Protein AF-A0A0B1SH13-F1 (afdb_monomer_lite)

Organism: Oesophagostomum dentatum (NCBI:txid61180)

Structure (mmCIF, N/CA/C/O backbone):
data_AF-A0A0B1SH13-F1
#
_entry.id   AF-A0A0B1SH13-F1
#
loop_
_atom_site.group_PDB
_atom_site.id
_atom_site.type_symbol
_atom_site.label_atom_id
_atom_site.label_alt_id
_atom_site.label_comp_id
_atom_site.label_asym_id
_atom_site.label_entity_id
_atom_site.label_seq_id
_atom_site.pdbx_PDB_ins_code
_atom_site.Cartn_x
_atom_site.Cartn_y
_atom_site.Cartn_z
_atom_site.occupancy
_atom_site.B_iso_or_equiv
_atom_site.auth_seq_id
_atom_site.auth_comp_id
_atom_site.auth_asym_id
_atom_site.auth_atom_id
_atom_site.pdbx_PDB_model_num
ATOM 1 N N . MET A 1 1 ? 9.368 -12.548 -29.688 1.00 85.56 1 MET A N 1
ATOM 2 C CA . MET A 1 1 ? 10.059 -11.899 -28.548 1.00 85.56 1 MET A CA 1
ATOM 3 C C . MET A 1 1 ? 10.230 -10.412 -28.815 1.00 85.56 1 MET A C 1
ATOM 5 O O . MET A 1 1 ? 9.886 -9.625 -27.949 1.00 85.56 1 MET A O 1
ATOM 9 N N . ASP A 1 2 ? 10.684 -10.045 -30.016 1.00 89.31 2 ASP A N 1
ATOM 10 C CA . ASP A 1 2 ? 10.854 -8.648 -30.449 1.00 89.31 2 ASP A CA 1
ATOM 11 C C . ASP A 1 2 ? 9.553 -7.838 -30.407 1.00 89.31 2 ASP A C 1
ATOM 13 O O . ASP A 1 2 ? 9.542 -6.731 -29.889 1.00 89.31 2 ASP A O 1
ATOM 17 N N . ASP A 1 3 ? 8.443 -8.429 -30.856 1.00 90.19 3 ASP A N 1
ATOM 18 C CA . ASP A 1 3 ? 7.112 -7.816 -30.760 1.00 90.19 3 ASP A CA 1
ATOM 19 C C . ASP A 1 3 ? 6.723 -7.476 -29.307 1.00 90.19 3 ASP A C 1
ATOM 21 O O . ASP A 1 3 ? 6.304 -6.360 -29.016 1.00 90.19 3 ASP A O 1
ATOM 25 N N . LEU A 1 4 ? 6.961 -8.400 -28.365 1.00 90.62 4 LEU A N 1
ATOM 26 C CA . LEU A 1 4 ? 6.701 -8.154 -26.942 1.00 90.62 4 LEU A CA 1
ATOM 27 C C . LEU A 1 4 ? 7.572 -7.009 -26.405 1.00 90.62 4 LEU A C 1
ATOM 29 O O . LEU A 1 4 ? 7.071 -6.164 -25.670 1.00 90.62 4 LEU A O 1
ATOM 33 N N . LEU A 1 5 ? 8.859 -6.974 -26.778 1.00 92.88 5 LEU A N 1
ATOM 34 C CA . LEU A 1 5 ? 9.765 -5.880 -26.414 1.00 92.88 5 LEU A CA 1
ATOM 35 C C . LEU A 1 5 ? 9.224 -4.537 -26.918 1.00 92.88 5 LEU A C 1
ATOM 37 O O . LEU A 1 5 ? 9.172 -3.579 -26.152 1.00 92.88 5 LEU A O 1
ATOM 41 N N . TYR A 1 6 ? 8.815 -4.482 -28.186 1.00 91.88 6 TYR A N 1
ATOM 42 C CA . TYR A 1 6 ? 8.346 -3.259 -28.829 1.00 91.88 6 TYR A CA 1
ATOM 43 C C . TYR A 1 6 ? 7.038 -2.746 -28.219 1.00 91.88 6 TYR A C 1
ATOM 45 O O . TYR A 1 6 ? 6.929 -1.563 -27.899 1.00 91.88 6 TYR A O 1
ATOM 53 N N . ARG A 1 7 ? 6.068 -3.630 -27.968 1.00 92.12 7 ARG A N 1
ATOM 54 C CA . ARG A 1 7 ? 4.806 -3.226 -27.340 1.00 92.12 7 ARG A CA 1
ATOM 55 C C . ARG A 1 7 ? 4.982 -2.791 -25.883 1.00 92.12 7 ARG A C 1
ATOM 57 O O . ARG A 1 7 ? 4.475 -1.737 -25.505 1.00 92.12 7 ARG A O 1
ATOM 64 N N . CYS A 1 8 ? 5.774 -3.523 -25.091 1.00 92.38 8 CYS A N 1
ATOM 65 C CA . CYS A 1 8 ? 6.096 -3.124 -23.712 1.00 92.38 8 CYS A CA 1
ATOM 66 C C . CYS A 1 8 ? 6.860 -1.793 -23.669 1.00 92.38 8 CYS A C 1
ATOM 68 O O . CYS A 1 8 ? 6.647 -0.986 -22.768 1.00 92.38 8 CYS A O 1
ATOM 70 N N . PHE A 1 9 ? 7.724 -1.538 -24.654 1.00 94.44 9 PHE A N 1
ATOM 71 C CA . PHE A 1 9 ? 8.417 -0.263 -24.808 1.00 94.44 9 PHE A CA 1
ATOM 72 C C . PHE A 1 9 ? 7.444 0.900 -25.049 1.00 94.44 9 PHE A C 1
ATOM 74 O O . PHE A 1 9 ? 7.515 1.902 -24.338 1.00 94.44 9 PHE A O 1
ATOM 81 N N . LEU A 1 10 ? 6.504 0.763 -25.992 1.00 92.69 10 LEU A N 1
ATOM 82 C CA . LEU A 1 10 ? 5.490 1.792 -26.259 1.00 92.69 10 LEU A CA 1
ATOM 83 C C . LEU A 1 10 ? 4.570 2.026 -25.051 1.00 92.69 10 LEU A C 1
ATOM 85 O O . LEU A 1 10 ? 4.276 3.177 -24.723 1.00 92.69 10 LEU A O 1
ATOM 89 N N . ALA A 1 11 ? 4.172 0.958 -24.352 1.00 91.94 11 ALA A N 1
ATOM 90 C CA . ALA A 1 11 ? 3.404 1.057 -23.112 1.00 91.94 11 ALA A CA 1
ATOM 91 C C . ALA A 1 11 ? 4.164 1.847 -22.039 1.00 91.94 11 ALA A C 1
ATOM 93 O O . ALA A 1 11 ? 3.625 2.794 -21.463 1.00 91.94 11 ALA A O 1
ATOM 94 N N . ALA A 1 12 ? 5.437 1.516 -21.823 1.00 92.62 12 ALA A N 1
ATOM 95 C CA . ALA A 1 12 ? 6.277 2.187 -20.842 1.00 92.62 12 ALA A CA 1
ATOM 96 C C . ALA A 1 12 ? 6.469 3.676 -21.164 1.00 92.62 12 ALA A C 1
ATOM 98 O O . ALA A 1 12 ? 6.331 4.510 -20.271 1.00 92.62 12 ALA A O 1
ATOM 99 N N . LEU A 1 13 ? 6.704 4.027 -22.434 1.00 91.69 13 LEU A N 1
ATOM 100 C CA . LEU A 1 13 ? 6.819 5.424 -22.871 1.00 91.69 13 LEU A CA 1
ATOM 101 C C . LEU A 1 13 ? 5.534 6.231 -22.664 1.00 91.69 13 LEU A C 1
ATOM 103 O O . LEU A 1 13 ? 5.599 7.428 -22.397 1.00 91.69 13 LEU A O 1
ATOM 107 N N . LYS A 1 14 ? 4.367 5.609 -22.854 1.00 89.19 14 LYS A N 1
ATOM 108 C CA . LYS A 1 14 ? 3.077 6.307 -22.820 1.00 89.19 14 LYS A CA 1
ATOM 109 C C . LYS A 1 14 ? 2.510 6.445 -21.410 1.00 89.19 14 LYS A C 1
ATOM 111 O O . LYS A 1 14 ? 1.810 7.420 -21.154 1.00 89.19 14 LYS A O 1
ATOM 116 N N . PHE A 1 15 ? 2.795 5.490 -20.526 1.00 88.50 15 PHE A N 1
ATOM 117 C CA . PHE A 1 15 ? 2.086 5.374 -19.251 1.00 88.50 15 PHE A CA 1
ATOM 118 C C . PHE A 1 15 ? 2.964 5.293 -18.001 1.00 88.50 15 PHE A C 1
ATOM 120 O O . PHE A 1 15 ? 2.442 5.505 -16.914 1.00 88.50 15 PHE A O 1
ATOM 127 N N . ARG A 1 16 ? 4.260 4.978 -18.127 1.00 86.62 16 ARG A N 1
ATOM 128 C 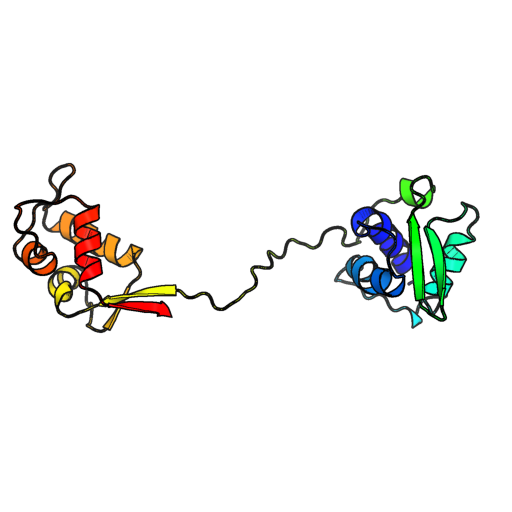CA . ARG A 1 16 ? 5.172 4.846 -16.972 1.00 86.62 16 ARG A CA 1
ATOM 129 C C . ARG A 1 16 ? 6.335 5.835 -16.984 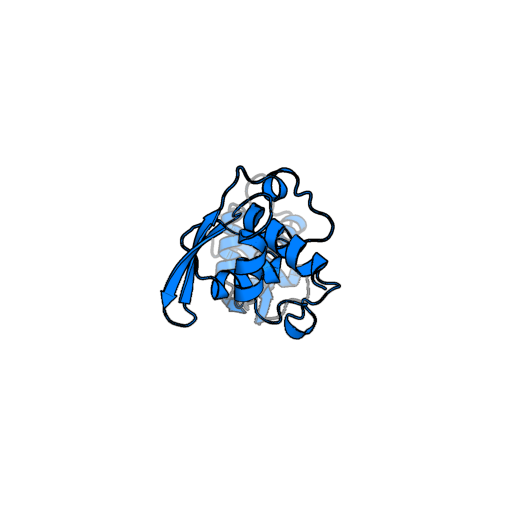1.00 86.62 16 ARG A C 1
ATOM 131 O O . ARG A 1 16 ? 7.041 5.963 -15.988 1.00 86.62 16 ARG A O 1
ATOM 138 N N . LEU A 1 17 ? 6.576 6.502 -18.109 1.00 87.50 17 LEU A N 1
ATOM 139 C CA . LEU A 1 17 ? 7.609 7.521 -18.222 1.00 87.50 17 LEU A CA 1
ATOM 140 C C . LEU A 1 17 ? 7.037 8.888 -17.845 1.00 87.50 17 LEU A C 1
ATOM 142 O O . LEU A 1 17 ? 6.534 9.622 -18.693 1.00 87.50 17 LEU A O 1
ATOM 146 N N . ASP A 1 18 ? 7.140 9.225 -16.562 1.00 81.44 18 ASP A N 1
ATOM 147 C CA . ASP A 1 18 ? 6.591 10.477 -16.031 1.00 81.44 18 ASP A CA 1
ATOM 148 C C . ASP A 1 18 ? 7.524 11.679 -16.219 1.00 81.44 18 ASP A C 1
ATOM 150 O O . ASP A 1 18 ? 7.068 12.804 -16.433 1.00 81.44 18 ASP A O 1
ATOM 154 N N . LYS A 1 19 ? 8.841 11.467 -16.103 1.00 85.75 19 LYS A N 1
ATOM 155 C CA . LYS A 1 19 ? 9.846 12.539 -16.126 1.00 85.75 19 LYS A CA 1
ATOM 156 C C . LYS A 1 19 ? 11.041 12.165 -16.992 1.00 85.75 19 LYS A C 1
ATOM 158 O O . LYS A 1 19 ? 11.569 11.061 -16.895 1.00 85.75 19 LYS A O 1
ATOM 163 N N . VAL A 1 20 ? 11.480 13.137 -17.782 1.00 88.06 20 VAL A N 1
ATOM 164 C CA . VAL A 1 20 ? 12.720 13.123 -18.563 1.00 88.06 20 VAL A CA 1
ATOM 165 C C . VAL A 1 20 ? 13.606 14.301 -18.112 1.00 88.06 20 VAL A C 1
ATOM 167 O O . VAL A 1 20 ? 13.057 15.312 -17.662 1.00 88.06 20 VAL A O 1
ATOM 170 N N . PRO A 1 21 ? 14.948 14.207 -18.188 1.00 89.31 21 PRO A N 1
ATOM 171 C CA . PRO A 1 21 ? 15.724 13.085 -18.711 1.00 89.31 21 PRO A CA 1
ATOM 172 C C . PRO A 1 21 ? 15.755 11.866 -17.771 1.00 89.31 21 PRO A C 1
ATOM 174 O O . PRO A 1 21 ? 15.781 12.023 -16.551 1.00 89.31 21 PRO A O 1
ATOM 177 N N . MET A 1 22 ? 15.763 10.654 -18.334 1.00 91.06 22 MET A N 1
ATOM 178 C CA . MET A 1 22 ? 15.835 9.386 -17.588 1.00 91.06 22 MET A CA 1
ATOM 179 C C . MET A 1 22 ? 16.909 8.460 -18.169 1.00 91.06 22 MET A C 1
ATOM 181 O O . MET A 1 22 ? 17.019 8.330 -19.385 1.00 91.06 22 MET A O 1
ATOM 185 N N . ASP A 1 23 ? 17.674 7.779 -17.312 1.00 92.00 23 ASP A N 1
ATOM 186 C CA . ASP A 1 23 ? 18.685 6.808 -17.748 1.00 92.00 23 ASP A CA 1
ATOM 187 C C . ASP A 1 23 ? 18.040 5.619 -18.481 1.00 92.00 23 ASP A C 1
ATOM 189 O O . ASP A 1 23 ? 17.015 5.088 -18.057 1.00 92.00 23 ASP A O 1
ATOM 193 N N . VAL A 1 24 ? 18.643 5.178 -19.585 1.00 91.19 24 VAL A N 1
ATOM 194 C CA . VAL A 1 24 ? 18.129 4.087 -20.427 1.00 91.19 24 VAL A CA 1
ATOM 195 C C . VAL A 1 24 ? 18.056 2.756 -19.667 1.00 91.19 24 VAL A C 1
ATOM 197 O O . VAL A 1 24 ? 17.111 1.986 -19.861 1.00 91.19 24 VAL A O 1
ATOM 200 N N . GLY A 1 25 ? 19.026 2.468 -18.796 1.00 89.81 25 GLY A N 1
ATOM 201 C CA . GLY A 1 25 ? 19.016 1.279 -17.942 1.00 89.81 25 GLY A CA 1
ATOM 202 C C . GLY A 1 25 ? 17.945 1.363 -16.853 1.00 89.81 25 GLY A C 1
ATOM 203 O O . GLY A 1 25 ? 17.242 0.379 -16.590 1.00 89.81 25 GLY A O 1
ATOM 204 N N . GLN A 1 26 ? 17.763 2.549 -16.269 1.00 90.50 26 GLN A N 1
ATOM 205 C CA . GLN A 1 26 ? 16.674 2.823 -15.334 1.00 90.50 26 GLN A CA 1
ATOM 206 C C . GLN A 1 26 ? 15.307 2.660 -16.009 1.00 90.50 26 GLN A C 1
ATOM 208 O O . GLN A 1 26 ? 14.456 1.940 -15.493 1.00 90.50 26 GLN A O 1
ATOM 213 N N . PHE A 1 27 ? 15.115 3.233 -17.195 1.00 92.94 27 PHE A N 1
ATOM 214 C CA . PHE A 1 27 ? 13.887 3.090 -17.972 1.00 92.94 27 PHE A CA 1
ATOM 215 C C . PHE A 1 27 ? 13.591 1.621 -18.303 1.00 92.94 27 PHE A C 1
ATOM 217 O O . PHE A 1 27 ? 12.460 1.159 -18.141 1.00 92.94 27 PHE A O 1
ATOM 224 N N . TYR A 1 28 ? 14.608 0.855 -18.716 1.00 92.06 28 TYR A N 1
ATOM 225 C CA . TYR A 1 28 ? 14.444 -0.572 -18.984 1.00 92.06 28 TYR A CA 1
ATOM 226 C C . TYR A 1 28 ? 13.969 -1.333 -17.738 1.00 92.06 28 TYR A C 1
ATOM 228 O O . TYR A 1 28 ? 13.001 -2.089 -17.804 1.00 92.06 28 TYR A O 1
ATOM 236 N N . SER A 1 29 ? 14.637 -1.125 -16.602 1.00 90.56 29 SER A N 1
ATOM 237 C CA . SER A 1 29 ? 14.374 -1.875 -15.3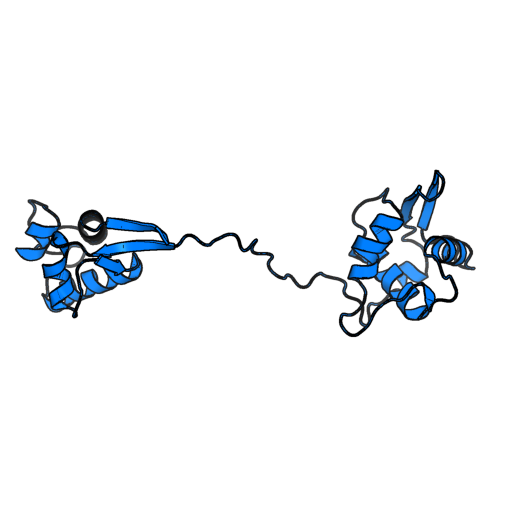69 1.00 90.56 29 SER A CA 1
ATOM 238 C C . SER A 1 29 ? 13.086 -1.463 -14.652 1.00 90.56 29 SER A C 1
ATOM 240 O O . SER A 1 29 ? 12.377 -2.338 -14.164 1.00 90.56 29 SER A O 1
ATOM 242 N N . GLN A 1 30 ? 12.775 -0.167 -14.598 1.00 89.44 30 GLN A N 1
ATOM 243 C CA . GLN A 1 30 ? 11.666 0.375 -13.804 1.00 89.44 30 GLN A CA 1
ATOM 244 C C . GLN A 1 30 ? 10.387 0.588 -14.616 1.00 89.44 30 GLN A C 1
ATOM 246 O O . GLN A 1 30 ? 9.297 0.394 -14.087 1.00 89.44 30 GLN A O 1
ATOM 251 N N . CYS A 1 31 ? 10.490 0.960 -15.895 1.00 90.69 31 CYS A N 1
ATOM 252 C CA . CYS A 1 31 ? 9.317 1.250 -16.720 1.00 90.69 31 CYS A CA 1
ATOM 253 C C . CYS A 1 31 ? 8.985 0.068 -17.639 1.00 90.69 31 CYS A C 1
ATOM 255 O O . CYS A 1 31 ? 7.882 -0.468 -17.592 1.00 90.69 31 CYS A O 1
ATOM 257 N N . LEU A 1 32 ? 9.942 -0.375 -18.460 1.00 92.69 32 LEU A N 1
ATOM 258 C CA . LEU A 1 32 ? 9.680 -1.372 -19.501 1.00 92.69 32 LEU A CA 1
ATOM 259 C C . LEU A 1 32 ? 9.394 -2.763 -18.934 1.00 92.69 32 LEU A C 1
ATOM 261 O O . LEU A 1 32 ? 8.403 -3.378 -19.325 1.00 92.69 32 LEU A O 1
ATOM 265 N N . LEU A 1 33 ? 10.221 -3.263 -18.007 1.00 91.38 33 LEU A N 1
ATOM 266 C CA . LEU A 1 33 ? 9.982 -4.573 -17.390 1.00 91.38 33 LEU A CA 1
ATOM 267 C C . LEU A 1 33 ? 8.673 -4.616 -16.597 1.00 91.38 33 LEU A C 1
ATOM 269 O O . LEU A 1 33 ? 8.017 -5.654 -16.581 1.00 91.38 33 LEU A O 1
ATOM 273 N N . ALA A 1 34 ? 8.267 -3.494 -16.003 1.00 89.62 34 ALA A N 1
ATOM 274 C CA . ALA A 1 34 ? 7.008 -3.390 -15.277 1.00 89.62 34 ALA A CA 1
ATOM 275 C C . ALA A 1 34 ? 5.776 -3.417 -16.202 1.00 89.62 34 ALA A C 1
ATOM 277 O O . ALA A 1 34 ? 4.684 -3.731 -15.745 1.00 89.62 34 ALA A O 1
ATOM 278 N N . CYS A 1 35 ? 5.939 -3.150 -17.504 1.00 90.50 35 CYS A N 1
ATOM 279 C CA . CYS A 1 35 ? 4.884 -3.331 -18.504 1.00 90.50 35 CYS A CA 1
ATOM 280 C C . CYS A 1 35 ? 4.755 -4.770 -19.021 1.00 90.50 35 CYS A C 1
ATOM 282 O O . CYS A 1 35 ? 3.790 -5.068 -19.728 1.00 90.50 35 CYS A O 1
ATOM 284 N N . VAL A 1 36 ? 5.694 -5.666 -18.697 1.00 91.12 36 VAL A N 1
ATOM 285 C CA . VAL A 1 36 ? 5.660 -7.048 -19.190 1.00 91.12 36 VAL A CA 1
ATOM 286 C C . VAL A 1 36 ? 4.519 -7.813 -18.499 1.00 91.12 36 VAL A C 1
ATOM 288 O O . VAL A 1 36 ? 4.462 -7.830 -17.268 1.00 91.12 36 VAL A O 1
ATOM 291 N N . PRO A 1 37 ? 3.628 -8.486 -19.252 1.00 87.62 37 PRO A N 1
ATOM 292 C CA . PRO A 1 37 ? 2.533 -9.264 -18.676 1.00 87.62 37 PRO A CA 1
ATOM 293 C C . PRO A 1 37 ? 3.046 -10.325 -17.693 1.00 87.62 37 PRO A C 1
ATOM 295 O O . PRO A 1 37 ? 3.998 -11.037 -18.015 1.00 87.62 37 PRO A O 1
ATOM 298 N N . LYS A 1 38 ? 2.378 -10.518 -16.543 1.00 83.88 38 LYS A N 1
ATOM 299 C CA . LYS A 1 38 ? 2.781 -11.499 -15.502 1.00 83.88 38 LYS A CA 1
ATOM 300 C C . LYS A 1 38 ? 2.908 -12.941 -16.032 1.00 83.88 38 LYS A C 1
ATOM 302 O O . LYS A 1 38 ? 3.675 -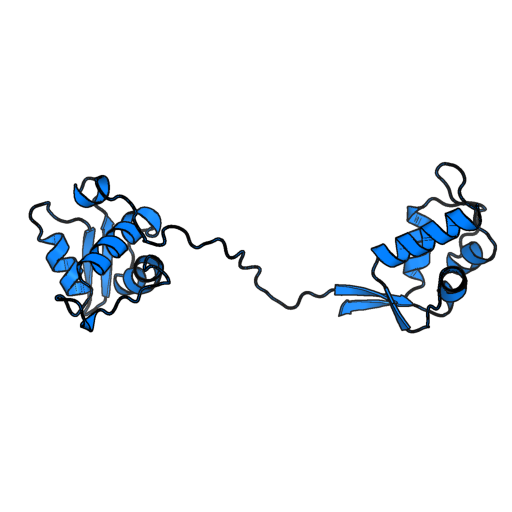13.741 -15.501 1.00 83.88 38 LYS A O 1
ATOM 307 N N . THR A 1 39 ? 2.178 -13.276 -17.097 1.00 83.69 39 THR A N 1
ATOM 308 C CA . THR A 1 39 ? 2.200 -14.590 -17.767 1.00 83.69 39 THR A CA 1
ATOM 309 C C . THR A 1 39 ? 3.397 -14.783 -18.702 1.00 83.69 39 THR A C 1
ATOM 311 O O . THR A 1 39 ? 3.628 -15.889 -19.194 1.00 83.69 39 THR A O 1
ATOM 314 N N . ARG A 1 40 ? 4.170 -13.725 -18.969 1.00 85.50 40 ARG A N 1
ATOM 315 C CA . ARG A 1 40 ? 5.310 -13.729 -19.887 1.00 85.50 40 ARG A CA 1
ATOM 316 C C . ARG A 1 40 ? 6.565 -13.213 -19.190 1.00 85.50 40 ARG A C 1
ATOM 318 O O . ARG A 1 40 ? 6.531 -12.555 -18.160 1.00 85.50 40 ARG A O 1
ATOM 325 N N . ARG A 1 41 ? 7.720 -13.526 -19.775 1.00 86.75 41 ARG A N 1
ATOM 326 C CA . ARG A 1 41 ? 9.009 -12.960 -19.370 1.00 86.75 41 ARG A CA 1
ATOM 327 C C . ARG A 1 41 ? 9.710 -12.409 -20.593 1.00 86.75 41 ARG A C 1
ATOM 329 O O . ARG A 1 41 ? 9.779 -13.079 -21.625 1.00 86.75 41 ARG A O 1
ATOM 336 N N . LEU A 1 42 ? 10.232 -11.197 -20.467 1.00 89.62 42 LEU A N 1
ATOM 337 C CA . LEU A 1 42 ? 11.032 -10.579 -21.506 1.00 89.62 42 LEU A CA 1
ATOM 338 C C . LEU A 1 42 ? 12.489 -11.025 -21.360 1.00 89.62 42 LEU A C 1
ATOM 340 O O . LEU A 1 42 ? 13.154 -10.697 -20.381 1.00 89.62 42 LEU A O 1
ATOM 344 N N . ASP A 1 43 ? 12.986 -11.768 -22.345 1.00 89.12 43 ASP A N 1
ATOM 345 C CA . ASP A 1 43 ? 14.385 -12.185 -22.408 1.00 89.12 43 ASP A CA 1
ATOM 346 C C . ASP A 1 43 ? 15.093 -11.454 -23.550 1.00 89.12 43 ASP A C 1
ATOM 348 O O . ASP A 1 43 ? 14.927 -11.784 -24.728 1.00 89.12 43 ASP A O 1
ATOM 352 N N . MET A 1 44 ? 15.921 -10.473 -23.188 1.00 90.94 44 MET A N 1
ATOM 353 C CA . MET A 1 44 ? 16.678 -9.665 -24.141 1.00 90.94 44 MET A CA 1
ATOM 354 C C . MET A 1 44 ? 17.608 -10.517 -25.022 1.00 90.94 44 MET A C 1
ATOM 356 O O . MET A 1 44 ? 17.786 -10.205 -26.198 1.00 90.94 44 MET A O 1
ATOM 360 N N . LYS A 1 45 ? 18.152 -11.640 -24.526 1.00 88.62 45 LYS A N 1
ATOM 361 C CA . LYS A 1 45 ? 19.032 -12.519 -25.320 1.00 88.62 45 LYS A CA 1
ATOM 362 C C . LYS A 1 45 ? 18.276 -13.266 -26.415 1.00 88.62 45 LYS A C 1
ATOM 364 O O . LYS A 1 45 ? 18.880 -13.649 -27.419 1.00 88.62 45 LYS A O 1
ATOM 369 N N . LYS A 1 46 ? 16.966 -13.458 -26.247 1.00 90.50 46 LYS A N 1
ATOM 370 C CA . LYS A 1 46 ? 16.079 -14.077 -27.244 1.00 90.50 46 LYS A CA 1
ATOM 371 C C . LYS A 1 46 ? 15.545 -13.085 -28.271 1.00 90.50 46 LYS A C 1
ATOM 373 O O . LYS A 1 46 ? 14.911 -13.508 -29.231 1.00 90.50 46 LYS A O 1
ATOM 378 N N . THR A 1 47 ? 15.806 -11.793 -28.092 1.00 92.06 47 THR A N 1
ATOM 379 C CA . THR A 1 47 ? 15.485 -10.779 -29.101 1.00 92.06 47 THR A CA 1
ATOM 380 C C . THR A 1 47 ? 16.534 -10.753 -30.213 1.00 92.06 47 THR A C 1
ATOM 382 O O . THR A 1 47 ? 17.653 -11.253 -30.026 1.00 92.06 47 THR A O 1
ATOM 385 N N . LYS A 1 48 ? 16.210 -10.162 -31.367 1.00 91.38 48 LYS A N 1
ATOM 386 C CA . LYS A 1 48 ? 17.194 -9.910 -32.438 1.00 91.38 48 LYS A CA 1
ATOM 387 C C . LYS A 1 48 ? 18.256 -8.877 -32.040 1.00 91.38 48 LYS A C 1
ATOM 389 O O . LYS A 1 48 ? 19.393 -8.966 -32.489 1.00 91.38 48 LYS A O 1
ATOM 394 N N . TYR A 1 49 ? 17.915 -7.965 -31.129 1.00 91.06 49 TYR A N 1
ATOM 395 C CA . TYR A 1 49 ? 18.765 -6.844 -30.719 1.00 91.06 49 TYR A CA 1
ATOM 396 C C . TYR A 1 49 ? 19.866 -7.241 -29.734 1.00 91.06 49 TYR A C 1
ATOM 398 O O . TYR A 1 49 ? 20.925 -6.616 -29.700 1.00 91.06 49 TYR A O 1
ATOM 406 N N . LYS A 1 50 ? 19.619 -8.260 -28.895 1.00 89.38 50 LYS A N 1
ATOM 407 C CA . LYS A 1 50 ? 20.506 -8.755 -27.815 1.00 89.38 50 LYS A CA 1
ATOM 408 C C . LYS A 1 50 ? 20.838 -7.746 -26.704 1.00 89.38 50 LYS A C 1
ATOM 410 O O . LYS A 1 50 ? 21.223 -8.168 -25.614 1.00 89.38 50 LYS A O 1
ATOM 415 N N . LYS A 1 51 ? 20.696 -6.441 -26.952 1.00 89.56 51 LYS A N 1
ATOM 416 C CA . LYS A 1 51 ? 20.932 -5.322 -26.035 1.00 89.56 51 LYS A CA 1
ATOM 417 C C . LYS A 1 51 ? 19.866 -4.249 -26.245 1.00 89.56 51 LYS A C 1
ATOM 419 O O . LYS A 1 51 ? 19.505 -3.947 -27.379 1.00 89.56 51 LYS A O 1
ATOM 424 N N . PHE A 1 52 ? 19.437 -3.611 -25.158 1.00 90.25 52 PHE A N 1
ATOM 425 C CA . PHE A 1 52 ? 18.393 -2.587 -25.219 1.00 90.25 52 PHE A CA 1
ATOM 426 C C . PHE A 1 52 ? 18.830 -1.315 -25.967 1.00 90.25 52 PHE A C 1
ATOM 428 O O . PHE A 1 52 ? 18.055 -0.769 -26.741 1.00 90.25 52 PHE A O 1
ATOM 435 N N . GLY A 1 53 ? 20.093 -0.894 -25.841 1.00 88.31 53 GLY A N 1
ATOM 436 C CA . GLY A 1 53 ? 20.613 0.239 -26.621 1.00 88.31 53 GLY A CA 1
ATOM 437 C C . GLY A 1 53 ? 20.564 0.006 -28.139 1.00 88.31 53 GLY A C 1
ATOM 438 O O . GLY A 1 53 ? 20.216 0.912 -28.884 1.00 88.31 53 GLY A O 1
ATOM 439 N N . VAL A 1 54 ? 20.820 -1.229 -28.598 1.00 90.50 54 VAL A N 1
ATOM 440 C CA . VAL A 1 54 ? 20.719 -1.597 -30.027 1.00 90.50 54 VAL A CA 1
ATOM 441 C C . VAL A 1 54 ? 19.270 -1.516 -30.504 1.00 90.50 54 VAL A C 1
ATOM 443 O O . VAL A 1 54 ? 19.007 -1.013 -31.591 1.00 90.50 54 VAL A O 1
ATOM 446 N N . PHE A 1 55 ? 18.326 -1.956 -29.669 1.00 92.88 55 PHE A N 1
ATOM 447 C CA . PHE A 1 55 ? 16.898 -1.795 -29.933 1.00 92.88 55 PHE A CA 1
ATOM 448 C C . PHE A 1 55 ? 16.510 -0.321 -30.097 1.00 92.88 55 PHE A C 1
ATOM 450 O O . PHE A 1 55 ? 15.862 0.023 -31.079 1.00 92.88 55 PHE A O 1
ATOM 457 N N . LEU A 1 56 ? 16.945 0.555 -29.186 1.00 91.25 56 LEU A N 1
ATOM 458 C CA . LEU A 1 56 ? 16.637 1.985 -29.263 1.00 91.25 56 LEU A CA 1
ATOM 459 C C . LEU A 1 56 ? 17.218 2.646 -30.517 1.00 91.25 56 LEU A C 1
ATOM 461 O O . LEU A 1 56 ? 16.543 3.452 -31.153 1.00 91.25 56 LEU A O 1
ATOM 465 N N . GLU A 1 57 ? 18.448 2.291 -30.899 1.00 89.75 57 GLU A N 1
ATOM 466 C CA . GLU A 1 57 ? 19.055 2.791 -32.134 1.00 89.75 57 GLU A CA 1
ATOM 467 C C . GLU A 1 57 ? 18.294 2.331 -33.385 1.00 89.75 57 GLU A C 1
ATOM 469 O O . GLU A 1 57 ? 18.150 3.120 -34.313 1.00 89.75 57 GLU A O 1
ATOM 474 N N . GLU A 1 58 ? 17.805 1.088 -33.431 1.00 90.62 58 GLU A N 1
ATOM 475 C CA . GLU A 1 58 ? 17.036 0.575 -34.575 1.00 90.62 58 GLU A CA 1
ATOM 476 C C . GLU A 1 58 ? 15.640 1.203 -34.645 1.00 90.62 58 GLU A C 1
ATOM 478 O O . GLU A 1 58 ? 15.221 1.640 -35.713 1.00 90.62 58 GLU A O 1
ATOM 483 N N . VAL A 1 59 ? 14.951 1.327 -33.506 1.00 90.06 59 VAL A N 1
ATOM 484 C CA . VAL A 1 59 ? 13.627 1.961 -33.437 1.00 90.06 59 VAL A CA 1
ATOM 485 C C . VAL A 1 59 ? 13.699 3.433 -33.844 1.00 90.06 59 VAL A C 1
ATOM 487 O O . VAL A 1 59 ? 12.841 3.897 -34.585 1.00 90.06 59 VAL A O 1
ATOM 490 N N . ASN A 1 60 ? 14.740 4.158 -33.428 1.00 90.25 60 ASN A N 1
ATOM 491 C CA . ASN A 1 60 ? 14.909 5.562 -33.800 1.00 90.25 60 ASN A CA 1
ATOM 492 C C . ASN A 1 60 ? 15.366 5.787 -35.251 1.00 90.25 60 ASN A C 1
ATOM 494 O O . ASN A 1 60 ? 15.306 6.916 -35.733 1.00 90.25 60 ASN A O 1
ATOM 498 N N . LYS A 1 61 ? 15.854 4.743 -35.931 1.00 87.88 61 LYS A N 1
ATOM 499 C CA . LYS A 1 61 ? 16.218 4.764 -37.358 1.00 87.88 61 LYS A CA 1
ATOM 500 C C . LYS A 1 61 ? 15.079 4.290 -38.268 1.00 87.88 61 LYS A C 1
ATOM 502 O O . LYS A 1 61 ? 15.299 4.169 -39.470 1.00 87.88 61 LYS A O 1
ATOM 507 N N . GLY A 1 62 ? 13.908 3.978 -37.710 1.00 81.50 62 GLY A N 1
ATOM 508 C CA . GLY A 1 62 ? 12.741 3.558 -38.480 1.00 81.50 62 GLY A CA 1
ATOM 509 C C . GLY A 1 62 ? 12.273 4.626 -39.474 1.00 81.50 62 GLY A C 1
ATOM 510 O O . GLY A 1 62 ? 12.608 5.803 -39.347 1.00 81.50 62 GLY A O 1
ATOM 511 N N . GLU A 1 63 ? 11.478 4.210 -40.461 1.00 74.94 63 GLU A N 1
ATOM 512 C CA . GLU A 1 63 ? 10.974 5.087 -41.533 1.00 74.94 63 GLU A CA 1
ATOM 513 C C . GLU A 1 63 ? 10.117 6.253 -41.007 1.00 74.94 63 GLU A C 1
ATOM 515 O O . GLU A 1 63 ? 10.102 7.328 -41.602 1.00 74.94 63 GLU A O 1
ATOM 520 N N . ASP A 1 64 ? 9.478 6.071 -39.849 1.00 78.38 64 ASP A N 1
ATOM 521 C CA . ASP A 1 64 ? 8.644 7.074 -39.176 1.00 78.38 64 ASP A CA 1
ATOM 522 C C . ASP A 1 64 ? 9.445 8.120 -38.367 1.00 78.38 64 ASP A C 1
ATOM 524 O O . ASP A 1 64 ? 8.866 9.042 -37.783 1.00 78.38 64 ASP A O 1
ATOM 528 N N . GLY A 1 65 ? 10.778 8.004 -38.346 1.00 82.75 65 GLY A N 1
ATOM 529 C CA . GLY A 1 65 ? 11.681 8.884 -37.606 1.00 82.75 65 GLY A CA 1
ATOM 530 C C . GLY A 1 65 ? 11.919 8.461 -36.147 1.00 82.75 65 GLY A C 1
ATOM 531 O O . GLY A 1 65 ? 11.548 7.365 -35.728 1.00 82.75 65 GLY A O 1
ATOM 532 N N . PRO A 1 66 ? 12.593 9.307 -35.345 1.00 88.31 66 PRO A N 1
ATOM 533 C CA . PRO A 1 66 ? 12.916 8.978 -33.962 1.00 88.31 66 PRO A CA 1
ATOM 534 C C . PRO A 1 66 ? 11.685 9.074 -33.056 1.00 88.31 66 PRO A C 1
ATOM 536 O O . PRO A 1 66 ? 10.977 10.080 -33.054 1.00 88.31 66 PRO A O 1
ATOM 539 N N . ILE A 1 67 ? 11.469 8.054 -32.222 1.00 91.19 67 ILE A N 1
ATOM 540 C CA . ILE A 1 67 ? 10.416 8.067 -31.194 1.00 91.19 67 ILE A CA 1
ATOM 541 C C . ILE A 1 67 ? 10.920 8.628 -29.858 1.00 91.19 67 ILE A C 1
ATOM 543 O O . ILE A 1 67 ? 10.140 9.187 -29.086 1.00 91.19 67 ILE A O 1
ATOM 547 N N . VAL A 1 68 ? 12.223 8.508 -29.583 1.00 92.12 68 VAL A N 1
ATOM 548 C CA . VAL A 1 68 ? 12.872 9.062 -28.386 1.00 92.12 68 VAL A CA 1
ATOM 549 C C . VAL A 1 68 ? 14.186 9.748 -28.737 1.00 92.12 68 VAL A C 1
ATOM 551 O O . VAL A 1 68 ? 14.995 9.216 -29.496 1.00 92.12 68 VAL A O 1
ATOM 554 N N . HIS A 1 69 ? 14.448 10.906 -28.142 1.00 90.44 69 HIS A N 1
ATOM 555 C CA . HIS A 1 69 ? 15.749 11.562 -28.231 1.00 90.44 69 HIS A CA 1
ATOM 556 C C . HIS A 1 69 ? 16.665 11.041 -27.126 1.00 90.44 69 HIS A C 1
ATOM 558 O O . HIS A 1 69 ? 16.305 11.066 -25.951 1.00 90.44 69 HIS A O 1
ATOM 564 N N . ILE A 1 70 ? 17.844 10.543 -27.508 1.00 90.44 70 ILE A N 1
ATOM 565 C CA . ILE A 1 70 ? 18.811 9.942 -26.584 1.00 90.44 70 ILE A CA 1
ATOM 566 C C . ILE A 1 70 ? 20.095 10.765 -26.589 1.00 90.44 70 ILE A C 1
ATOM 568 O O . ILE A 1 70 ? 20.705 10.962 -27.643 1.00 90.44 70 ILE A O 1
ATOM 572 N N . ARG A 1 71 ? 20.542 11.191 -25.407 1.00 89.19 71 ARG A N 1
ATOM 573 C CA . ARG A 1 71 ? 21.850 11.815 -25.192 1.00 89.19 71 ARG A CA 1
ATOM 574 C C . ARG A 1 71 ? 22.842 10.776 -24.682 1.00 89.19 71 ARG A C 1
ATOM 576 O O . ARG A 1 71 ? 22.636 10.170 -23.633 1.00 89.19 71 ARG A O 1
ATOM 583 N N . LYS A 1 72 ? 23.951 10.612 -25.404 1.00 84.69 72 LYS A N 1
ATOM 584 C CA . LYS A 1 72 ? 25.072 9.756 -24.993 1.00 84.69 72 LYS A CA 1
ATOM 585 C C . LYS A 1 72 ? 25.959 10.538 -24.023 1.00 84.69 72 LYS A C 1
ATOM 587 O O . LYS A 1 72 ? 26.669 11.445 -24.448 1.00 84.69 72 LYS A O 1
ATOM 592 N N . VAL A 1 73 ? 25.893 10.223 -22.728 1.00 76.06 73 VAL A N 1
ATOM 593 C CA . VAL A 1 73 ? 26.666 10.925 -21.682 1.00 76.06 73 VAL A CA 1
ATOM 594 C C . VAL A 1 73 ? 28.013 10.230 -21.423 1.00 76.06 73 VAL A C 1
ATOM 596 O O . VAL A 1 73 ? 28.986 10.874 -21.042 1.00 76.06 73 VAL A O 1
ATOM 599 N N . GLY A 1 74 ? 28.115 8.926 -21.701 1.00 72.25 74 GLY A N 1
ATOM 600 C CA . GLY A 1 74 ? 29.350 8.146 -21.580 1.00 72.25 74 GLY A CA 1
ATOM 601 C C . GLY A 1 74 ? 29.178 6.697 -22.047 1.00 72.25 74 GLY A C 1
ATOM 602 O O . GLY A 1 74 ? 28.117 6.319 -22.539 1.00 72.25 74 GLY A O 1
ATOM 603 N N . LYS A 1 75 ? 30.211 5.853 -21.897 1.00 69.25 75 LYS A N 1
ATOM 604 C CA . LYS A 1 75 ? 30.120 4.419 -22.243 1.00 69.25 75 LYS A CA 1
ATOM 605 C C . LYS A 1 75 ? 29.068 3.725 -21.363 1.00 69.25 75 LYS A C 1
ATOM 607 O O . LYS A 1 75 ? 29.360 3.385 -20.223 1.00 69.25 75 LYS A O 1
ATOM 612 N N . GLY A 1 76 ? 27.879 3.487 -21.916 1.00 65.69 76 GLY A N 1
ATOM 613 C CA . GLY A 1 76 ? 26.785 2.782 -21.237 1.00 65.69 76 GLY A CA 1
ATOM 614 C C . GLY A 1 76 ? 25.905 3.651 -20.333 1.00 65.69 76 GLY A C 1
ATOM 615 O O . GLY A 1 76 ? 25.086 3.093 -19.615 1.00 65.69 76 GLY A O 1
ATOM 616 N N . ALA A 1 77 ? 26.062 4.977 -20.380 1.00 73.00 77 ALA A N 1
ATOM 617 C CA . ALA A 1 77 ? 25.217 5.947 -19.681 1.00 73.00 77 ALA A CA 1
ATOM 618 C C . ALA A 1 77 ? 24.460 6.782 -20.725 1.00 73.00 77 ALA A C 1
ATOM 620 O O . ALA A 1 77 ? 24.829 7.920 -21.032 1.00 73.00 77 ALA A O 1
ATOM 621 N N . ASP A 1 78 ? 23.460 6.157 -21.342 1.00 87.69 78 ASP A N 1
ATOM 622 C CA . ASP A 1 78 ? 22.584 6.797 -22.320 1.00 87.69 78 ASP A CA 1
ATOM 623 C C . ASP A 1 78 ? 21.348 7.342 -21.593 1.00 87.69 78 ASP A C 1
ATOM 625 O O . ASP A 1 78 ? 20.750 6.646 -20.775 1.00 87.69 78 ASP A O 1
ATOM 629 N N . MET A 1 79 ? 20.955 8.580 -21.891 1.00 90.19 79 MET A N 1
ATOM 630 C CA . MET A 1 79 ? 19.819 9.260 -21.261 1.00 90.19 79 MET A CA 1
ATOM 631 C C . MET A 1 79 ? 18.716 9.514 -22.287 1.00 90.19 79 MET A C 1
ATOM 633 O O . MET A 1 79 ? 18.978 10.094 -23.337 1.00 90.19 79 MET A O 1
ATOM 637 N N . ILE A 1 80 ? 17.483 9.117 -21.981 1.00 92.00 80 ILE A N 1
ATOM 638 C CA . ILE A 1 80 ? 16.276 9.492 -22.725 1.00 92.00 80 ILE A CA 1
ATOM 639 C C . ILE A 1 80 ? 15.935 10.933 -22.348 1.00 92.00 80 ILE A C 1
ATOM 641 O O . ILE A 1 80 ? 15.520 11.185 -21.221 1.00 92.00 80 ILE A O 1
ATOM 645 N N . GLU A 1 81 ? 16.123 11.869 -23.272 1.00 90.75 81 GLU A N 1
ATOM 646 C CA . GLU A 1 81 ? 15.915 13.309 -23.062 1.00 90.75 81 GLU A CA 1
ATOM 647 C C . GLU A 1 81 ? 14.465 13.722 -23.272 1.00 90.75 81 GLU A C 1
ATOM 649 O O . GLU A 1 81 ? 13.945 14.580 -22.568 1.00 90.75 81 GLU A O 1
ATOM 654 N N . GLU A 1 82 ? 13.833 13.131 -24.281 1.00 89.88 82 GLU A N 1
ATOM 655 C CA . GLU A 1 82 ? 12.504 13.512 -24.732 1.00 89.88 82 GLU A CA 1
ATOM 656 C C . GLU A 1 82 ? 11.849 12.354 -25.489 1.00 89.88 82 GLU A C 1
ATOM 658 O O . GLU A 1 82 ? 12.522 11.544 -26.133 1.00 89.88 82 GLU A O 1
ATOM 663 N N . VAL A 1 83 ? 10.519 12.292 -25.420 1.00 91.06 83 VAL A N 1
ATOM 664 C CA . VAL A 1 83 ? 9.689 11.365 -26.193 1.00 91.06 83 VAL A CA 1
ATOM 665 C C . VAL A 1 83 ? 8.903 12.147 -27.235 1.00 91.06 83 VAL A C 1
ATOM 667 O O . VAL A 1 83 ? 8.147 13.061 -26.897 1.00 91.06 83 VAL A O 1
ATOM 670 N N . VAL A 1 84 ? 9.017 11.744 -28.497 1.00 89.88 84 VAL A N 1
ATOM 671 C CA . VAL A 1 84 ? 8.328 12.374 -29.624 1.00 89.88 84 VAL A CA 1
ATOM 672 C C . VAL A 1 84 ? 6.873 11.897 -29.661 1.00 89.88 84 VAL A C 1
ATOM 674 O O . VAL A 1 84 ? 6.512 10.934 -30.335 1.00 89.88 84 VAL A O 1
ATOM 677 N N . LYS A 1 85 ? 5.994 12.591 -28.930 1.00 85.38 85 LYS A N 1
ATOM 678 C CA . LYS A 1 85 ? 4.554 12.258 -28.830 1.00 85.38 85 LYS A CA 1
ATOM 679 C C . LYS A 1 85 ? 3.796 12.390 -30.159 1.00 85.38 85 LYS A C 1
ATOM 681 O O . LYS A 1 85 ? 2.668 11.922 -30.298 1.00 85.38 85 LYS A O 1
ATOM 686 N N . THR A 1 86 ? 4.383 13.054 -31.152 1.00 85.75 86 THR A N 1
ATOM 687 C CA . THR A 1 86 ? 3.806 13.179 -32.496 1.00 85.75 86 THR A CA 1
ATOM 688 C C . THR A 1 86 ? 3.996 11.927 -33.351 1.00 85.75 86 THR A C 1
ATOM 690 O O . THR A 1 86 ? 3.276 11.796 -34.343 1.00 85.75 86 THR A O 1
ATOM 693 N N . HIS A 1 87 ? 4.888 11.012 -32.951 1.00 88.12 87 HIS A N 1
ATOM 694 C CA . HIS A 1 87 ? 5.256 9.813 -33.701 1.00 88.12 87 HIS A CA 1
ATOM 695 C C . HIS A 1 87 ? 4.042 8.886 -33.946 1.00 88.12 87 HIS A C 1
ATOM 697 O O . HIS A 1 87 ? 3.293 8.615 -32.996 1.00 88.12 87 HIS A O 1
ATOM 703 N N . PRO A 1 88 ? 3.844 8.352 -35.172 1.00 86.44 88 PRO A N 1
ATOM 704 C CA . PRO A 1 88 ? 2.707 7.491 -35.517 1.00 86.44 88 PRO A CA 1
ATOM 705 C C . PRO A 1 88 ? 2.521 6.323 -34.547 1.00 86.44 88 PRO A C 1
ATOM 707 O O . PRO A 1 88 ? 1.446 6.185 -33.969 1.00 86.44 88 PRO A O 1
ATOM 710 N N . ALA A 1 89 ? 3.594 5.576 -34.265 1.00 84.81 89 ALA A N 1
ATOM 711 C CA . ALA A 1 89 ? 3.563 4.447 -33.333 1.00 84.81 89 ALA A CA 1
ATOM 712 C C . ALA A 1 89 ? 3.154 4.821 -31.896 1.00 84.81 89 ALA A C 1
ATOM 714 O O . ALA A 1 89 ? 2.530 4.018 -31.214 1.00 84.81 89 ALA A O 1
ATOM 715 N N . TRP A 1 90 ? 3.455 6.038 -31.423 1.00 87.88 90 TRP A N 1
ATOM 716 C CA . TRP A 1 90 ? 3.025 6.489 -30.094 1.00 87.88 90 TRP A CA 1
ATOM 717 C C . TRP A 1 90 ? 1.517 6.793 -30.066 1.00 87.88 90 TRP A C 1
ATOM 719 O O . TRP A 1 90 ? 0.803 6.448 -29.113 1.00 87.88 90 TRP A O 1
ATOM 729 N N . LYS A 1 91 ? 1.010 7.408 -31.145 1.00 86.12 91 LYS A N 1
ATOM 730 C CA . LYS A 1 91 ? -0.409 7.754 -31.303 1.00 86.12 91 LYS A CA 1
ATOM 731 C C . LYS A 1 91 ? -1.286 6.525 -31.508 1.00 86.12 91 LYS A C 1
ATOM 733 O O . LYS A 1 91 ? -2.304 6.403 -30.834 1.00 86.12 91 LYS A O 1
ATOM 738 N N . SER A 1 92 ? -0.883 5.625 -32.402 1.00 86.31 92 SER A N 1
ATOM 739 C CA . SER A 1 92 ? -1.635 4.415 -32.740 1.00 86.31 92 SER A CA 1
ATOM 740 C C . SER A 1 92 ? -1.503 3.308 -31.695 1.00 86.31 92 SER A C 1
ATOM 742 O O . SER A 1 92 ? -2.176 2.288 -31.816 1.00 86.31 92 SER A O 1
ATOM 744 N N . PHE A 1 93 ? -0.653 3.481 -30.675 1.00 87.81 93 PHE A N 1
ATOM 745 C CA . PHE A 1 93 ? -0.478 2.473 -29.638 1.00 87.81 93 PHE A CA 1
ATOM 746 C C . PHE A 1 93 ? -1.754 2.281 -28.813 1.00 87.81 93 PHE A C 1
ATOM 748 O O . PHE A 1 93 ? -2.179 3.178 -28.067 1.00 87.81 93 PHE A O 1
ATOM 755 N N . THR A 1 94 ? -2.300 1.072 -28.918 1.00 85.81 94 THR A N 1
ATOM 756 C CA . THR A 1 94 ? -3.387 0.528 -28.107 1.00 85.81 94 THR A CA 1
ATOM 757 C C . THR A 1 94 ? -2.845 -0.567 -27.205 1.00 85.81 94 THR A C 1
ATOM 759 O O . THR A 1 94 ? -2.108 -1.438 -27.668 1.00 85.81 94 THR A O 1
ATOM 762 N N . VAL A 1 95 ? -3.235 -0.546 -25.934 1.00 87.44 95 VAL A N 1
ATOM 763 C CA . VAL A 1 95 ? -2.803 -1.575 -24.986 1.00 87.44 95 VAL A CA 1
ATOM 764 C C . VAL A 1 95 ? -3.548 -2.873 -25.252 1.00 87.44 95 VAL A C 1
ATOM 766 O O . VAL A 1 95 ? -4.745 -2.859 -25.538 1.00 87.44 95 VAL A O 1
ATOM 769 N N . THR A 1 96 ? -2.824 -3.980 -25.152 1.00 86.75 96 THR A N 1
ATOM 770 C CA . THR A 1 96 ? -3.327 -5.331 -25.371 1.00 86.75 96 THR A CA 1
ATOM 771 C C . THR A 1 96 ? -3.243 -6.154 -24.088 1.00 86.75 96 THR A C 1
ATOM 773 O O . THR A 1 96 ? -4.243 -6.282 -23.388 1.00 86.75 96 THR A O 1
ATOM 776 N N . ASP A 1 97 ? -2.065 -6.683 -23.755 1.00 85.62 97 ASP A N 1
ATOM 777 C CA . ASP A 1 97 ? -1.798 -7.458 -22.539 1.00 85.62 97 ASP A CA 1
ATOM 778 C C . ASP A 1 97 ? -0.784 -6.788 -21.593 1.00 85.62 97 ASP A C 1
ATOM 780 O O . ASP A 1 97 ? -0.464 -7.340 -20.539 1.00 85.62 97 ASP A O 1
ATOM 784 N N . GLU A 1 98 ? -0.283 -5.600 -21.943 1.00 89.56 98 GLU A N 1
ATOM 785 C CA . GLU A 1 98 ? 0.738 -4.882 -21.180 1.00 89.56 98 GLU A CA 1
ATOM 786 C C . GLU A 1 98 ? 0.202 -4.321 -19.853 1.00 89.56 98 GLU A C 1
ATOM 788 O O . GLU A 1 98 ? -0.907 -3.789 -19.763 1.00 89.56 98 GLU A O 1
ATOM 793 N N . VAL A 1 99 ? 1.035 -4.370 -18.812 1.00 86.38 99 VAL A N 1
ATOM 794 C CA . VAL A 1 99 ? 0.692 -3.866 -17.474 1.00 86.38 99 VAL A CA 1
ATOM 795 C C . VAL A 1 99 ? 0.931 -2.351 -17.417 1.00 86.38 99 VAL A C 1
ATOM 797 O O . VAL A 1 99 ? 2.053 -1.871 -17.230 1.00 86.38 99 VAL A O 1
ATOM 800 N N . ILE A 1 100 ? -0.139 -1.582 -17.626 1.00 82.19 100 ILE A N 1
ATOM 801 C CA . ILE A 1 100 ? -0.092 -0.111 -17.701 1.00 82.19 100 ILE A CA 1
ATOM 802 C C . ILE A 1 100 ? -0.026 0.539 -16.325 1.00 82.19 100 ILE A C 1
ATOM 804 O O . ILE A 1 100 ? 0.708 1.498 -16.107 1.00 82.19 100 ILE A O 1
ATOM 808 N N . LYS A 1 101 ? -0.857 0.033 -15.423 1.00 73.94 101 LYS A N 1
ATOM 809 C CA . LYS A 1 101 ? -0.915 0.451 -14.037 1.00 73.94 101 LYS A CA 1
ATOM 810 C C . LYS A 1 101 ? -0.319 -0.686 -13.250 1.00 73.94 101 LYS A C 1
ATOM 812 O O . LYS A 1 101 ? -0.635 -1.846 -13.527 1.00 73.94 101 LYS A O 1
ATOM 817 N N . ASP A 1 102 ? 0.518 -0.354 -12.283 1.00 68.25 102 ASP A N 1
ATOM 818 C CA . ASP A 1 102 ? 0.660 -1.271 -11.171 1.00 68.25 102 ASP A CA 1
ATOM 819 C C . ASP A 1 102 ? -0.766 -1.474 -10.663 1.00 68.25 102 ASP A C 1
ATOM 821 O O . ASP A 1 102 ? -1.488 -0.496 -10.442 1.00 68.25 102 ASP A O 1
ATOM 825 N N . GLU A 1 103 ? -1.227 -2.730 -10.612 1.00 55.31 103 GLU A N 1
ATOM 826 C CA . GLU A 1 103 ? -2.344 -3.028 -9.723 1.00 55.31 103 GLU A CA 1
ATOM 827 C C . GLU A 1 103 ? -1.976 -2.305 -8.435 1.00 55.31 103 GLU A C 1
ATOM 829 O O . GLU A 1 103 ? -0.834 -2.435 -7.981 1.00 55.31 103 GLU A O 1
ATOM 834 N N . GLU A 1 104 ? -2.865 -1.448 -7.938 1.00 46.22 104 GLU A N 1
ATOM 835 C CA . GLU A 1 104 ? -2.756 -0.928 -6.588 1.00 46.22 104 GLU A CA 1
ATOM 836 C C . GLU A 1 104 ? -2.846 -2.160 -5.674 1.00 46.22 104 GLU A C 1
ATOM 838 O O . GLU A 1 104 ? -3.851 -2.428 -5.029 1.00 46.22 104 GLU A O 1
ATOM 843 N N . GLU A 1 105 ? -1.778 -2.959 -5.618 1.00 45.53 105 GLU A N 1
ATOM 844 C CA . GLU A 1 105 ? -1.275 -3.436 -4.363 1.00 45.53 105 GLU A CA 1
ATOM 845 C C . GLU A 1 105 ? -1.096 -2.140 -3.595 1.00 45.53 105 GLU A C 1
ATOM 847 O O . GLU A 1 105 ? -0.111 -1.414 -3.759 1.00 45.53 105 GLU A O 1
ATOM 852 N N . GLU A 1 106 ? -2.141 -1.792 -2.843 1.00 43.25 106 GLU A N 1
ATOM 853 C CA . GLU A 1 106 ? -2.011 -1.042 -1.622 1.00 43.25 106 GLU A CA 1
ATOM 854 C C . GLU A 1 106 ? -0.780 -1.623 -0.942 1.00 43.25 106 GLU A C 1
ATOM 856 O O . GLU A 1 106 ? -0.819 -2.623 -0.225 1.00 43.25 106 GLU A O 1
ATOM 861 N N . SER A 1 107 ? 0.364 -1.010 -1.213 1.00 46.69 107 SER A N 1
ATOM 862 C CA . SER A 1 107 ? 1.561 -1.178 -0.435 1.00 46.69 107 SER A CA 1
ATOM 863 C C . SER A 1 107 ? 1.262 -0.441 0.860 1.00 46.69 107 SER A C 1
ATOM 865 O O . SER A 1 107 ? 1.870 0.572 1.207 1.00 46.69 107 SER A O 1
ATOM 867 N N . THR A 1 108 ? 0.309 -0.979 1.632 1.00 51.06 108 THR A N 1
ATOM 868 C CA . THR A 1 108 ? 0.433 -0.986 3.070 1.00 51.06 108 THR A CA 1
ATOM 869 C C . THR A 1 108 ? 1.813 -1.557 3.299 1.00 51.06 108 THR A C 1
ATOM 871 O O . THR A 1 108 ? 2.028 -2.764 3.209 1.00 51.06 108 THR A O 1
ATOM 874 N N . LYS A 1 109 ? 2.781 -0.660 3.492 1.00 50.62 109 LYS A N 1
ATOM 875 C CA . LYS A 1 109 ? 4.041 -0.959 4.144 1.00 50.62 109 LYS A CA 1
ATOM 876 C C . LYS A 1 109 ? 3.641 -1.799 5.347 1.00 50.62 109 LYS A C 1
ATOM 878 O O . LYS A 1 109 ? 3.098 -1.257 6.307 1.00 50.62 109 LYS A O 1
ATOM 883 N N . CYS A 1 110 ? 3.784 -3.117 5.256 1.00 53.44 110 CYS A N 1
ATOM 884 C CA . CYS A 1 110 ? 3.402 -4.013 6.333 1.00 53.44 110 CYS A CA 1
ATOM 885 C C . CYS A 1 110 ? 4.524 -3.943 7.368 1.00 53.44 110 CYS A C 1
ATOM 887 O O . CYS A 1 110 ? 5.311 -4.868 7.534 1.00 53.44 110 CYS A O 1
ATOM 889 N N . GLY A 1 111 ? 4.651 -2.776 8.002 1.00 61.06 111 GLY A N 1
ATOM 890 C CA . GLY A 1 111 ? 5.310 -2.667 9.287 1.00 61.06 111 GLY A CA 1
ATOM 891 C C . GLY A 1 111 ? 4.491 -3.434 10.326 1.00 61.06 111 GLY A C 1
ATOM 892 O O . GLY A 1 111 ? 3.315 -3.732 10.082 1.00 61.06 111 GLY A O 1
ATOM 893 N N . PRO A 1 112 ? 5.091 -3.774 11.474 1.00 68.06 112 PRO A N 1
ATOM 894 C CA . PRO A 1 112 ? 4.353 -4.401 12.560 1.00 68.06 112 PRO A CA 1
ATOM 895 C C . PRO A 1 112 ? 3.136 -3.535 12.907 1.00 68.06 112 PRO A C 1
ATOM 897 O O . PRO A 1 112 ? 3.272 -2.351 13.225 1.00 68.06 112 PRO A O 1
ATOM 900 N N . LYS A 1 113 ? 1.938 -4.116 12.788 1.00 72.06 113 LYS A N 1
ATOM 901 C CA . LYS A 1 113 ? 0.706 -3.494 13.269 1.00 72.06 113 LYS A CA 1
ATOM 902 C C . LYS A 1 113 ? 0.685 -3.691 14.778 1.00 72.06 113 LYS A C 1
ATOM 904 O O . LYS A 1 113 ? 0.493 -4.808 15.235 1.00 72.06 113 LYS A O 1
ATOM 909 N N . ILE A 1 114 ? 0.949 -2.620 15.520 1.00 80.75 114 ILE A N 1
ATOM 910 C CA . ILE A 1 114 ? 0.822 -2.620 16.977 1.00 80.75 114 ILE A CA 1
ATOM 911 C C . ILE A 1 114 ? -0.666 -2.497 17.298 1.00 80.75 114 ILE A C 1
ATOM 913 O O . ILE A 1 114 ? -1.296 -1.500 16.938 1.00 80.75 114 ILE A O 1
ATOM 917 N N . HIS A 1 115 ? -1.217 -3.502 17.963 1.00 85.62 115 HIS A N 1
ATOM 918 C CA . HIS A 1 115 ? -2.606 -3.531 18.395 1.00 85.62 115 HIS A CA 1
ATOM 919 C C . HIS A 1 115 ? -2.702 -3.136 19.873 1.00 85.62 115 HIS A C 1
ATOM 921 O O . HIS A 1 115 ? -1.956 -3.631 20.717 1.00 85.62 115 HIS A O 1
ATOM 927 N N . GLU A 1 116 ? -3.612 -2.215 20.190 1.00 91.38 116 GLU A N 1
ATOM 928 C CA . GLU A 1 116 ? -3.862 -1.760 21.560 1.00 91.38 116 GLU A CA 1
ATOM 929 C C . GLU A 1 116 ? -4.952 -2.612 22.223 1.00 91.38 116 GLU A C 1
ATOM 931 O O . GLU A 1 116 ? -6.067 -2.714 21.714 1.00 91.38 116 GLU A O 1
ATOM 936 N N . TYR A 1 117 ? -4.639 -3.159 23.396 1.00 93.94 117 TYR A N 1
ATOM 937 C CA . TYR A 1 117 ? -5.531 -3.974 24.216 1.00 93.94 117 TYR A CA 1
ATOM 938 C C . TYR A 1 117 ? -5.602 -3.457 25.657 1.00 93.94 117 TYR A C 1
ATOM 940 O O . TYR A 1 117 ? -4.711 -2.768 26.159 1.00 93.94 117 TYR A O 1
ATOM 948 N N . TYR A 1 118 ? -6.644 -3.867 26.368 1.00 94.12 118 TYR A N 1
ATOM 949 C CA . TYR A 1 118 ? -6.830 -3.686 27.799 1.00 94.12 118 TYR A CA 1
ATOM 950 C C . TYR A 1 118 ? -6.764 -5.042 28.494 1.00 94.12 118 TYR A C 1
ATOM 952 O O . TYR A 1 118 ? -7.620 -5.900 28.296 1.00 94.12 118 TYR A O 1
ATOM 960 N N . SER A 1 119 ? -5.757 -5.233 29.343 1.00 94.44 119 SER A N 1
ATOM 961 C CA . SER A 1 119 ? -5.655 -6.421 30.182 1.00 94.44 119 SER A CA 1
ATOM 962 C C . SER A 1 119 ? -6.552 -6.293 31.415 1.00 94.44 119 SER A C 1
ATOM 964 O O . SER A 1 119 ? -6.513 -5.289 32.138 1.00 94.44 119 SER A O 1
ATOM 966 N N . VAL A 1 120 ? -7.372 -7.315 31.652 1.00 94.19 120 VAL A N 1
ATOM 967 C CA . VAL A 1 120 ? -8.333 -7.395 32.755 1.00 94.19 120 VAL A CA 1
ATOM 968 C C . VAL A 1 120 ? -7.614 -7.423 34.107 1.00 94.19 120 VAL A C 1
ATOM 970 O O . VAL A 1 120 ? -6.791 -8.300 34.379 1.00 94.19 120 VAL A O 1
ATOM 973 N N . THR A 1 121 ? -7.971 -6.496 34.995 1.00 93.25 121 THR A N 1
ATOM 974 C CA . THR A 1 121 ? -7.468 -6.420 36.376 1.00 93.25 121 THR A CA 1
ATOM 975 C C . THR A 1 121 ? -8.526 -6.880 37.378 1.00 93.25 121 THR A C 1
ATOM 977 O O . THR A 1 121 ? -9.720 -6.908 37.077 1.00 93.25 121 THR A O 1
ATOM 980 N N . ASP A 1 122 ? -8.108 -7.169 38.614 1.00 91.81 122 ASP A N 1
ATOM 981 C CA . ASP A 1 122 ? -9.028 -7.569 39.691 1.00 91.81 122 ASP A CA 1
ATOM 982 C C . ASP A 1 122 ? -10.110 -6.521 39.984 1.00 91.81 122 ASP A C 1
ATOM 984 O O . ASP A 1 122 ? -11.213 -6.869 40.399 1.00 91.81 122 ASP A O 1
ATOM 988 N N . ALA A 1 123 ? -9.819 -5.242 39.726 1.00 90.12 123 ALA A N 1
ATOM 989 C CA . ALA A 1 123 ? -10.746 -4.146 39.977 1.00 90.12 123 ALA A CA 1
ATOM 990 C C . ALA A 1 123 ? -11.982 -4.189 39.068 1.00 90.12 123 ALA A C 1
ATOM 992 O O . ALA A 1 123 ? -13.056 -3.800 39.508 1.00 90.12 123 ALA A O 1
ATOM 993 N N . VAL A 1 124 ? -11.850 -4.650 37.820 1.00 92.00 124 VAL A N 1
ATOM 994 C CA . VAL A 1 124 ? -12.961 -4.681 36.848 1.00 92.00 124 VAL A CA 1
ATOM 995 C C . VAL A 1 124 ? -13.658 -6.039 36.768 1.00 92.00 124 VAL A C 1
ATOM 997 O O . VAL A 1 124 ? -14.757 -6.130 36.222 1.00 92.00 124 VAL A O 1
ATOM 1000 N N . LEU A 1 125 ? -13.062 -7.093 37.339 1.00 89.75 125 LEU A N 1
ATOM 1001 C CA . LEU A 1 125 ? -13.621 -8.448 37.327 1.00 89.75 125 LEU A CA 1
ATOM 1002 C C . LEU A 1 125 ? -15.082 -8.540 37.798 1.00 89.75 125 LEU A C 1
ATOM 1004 O O . LEU A 1 125 ? -15.818 -9.298 37.171 1.00 89.75 125 LEU A O 1
ATOM 1008 N N . PRO A 1 126 ? -15.546 -7.814 38.836 1.00 88.44 126 PRO A N 1
ATOM 1009 C CA . PRO A 1 126 ? -16.945 -7.885 39.260 1.00 88.44 126 PRO A CA 1
ATOM 1010 C C . PRO A 1 126 ? -17.945 -7.522 38.152 1.00 88.44 126 PRO A C 1
ATOM 1012 O O . PRO A 1 126 ? -18.962 -8.194 38.000 1.00 88.44 126 PRO A O 1
ATOM 1015 N N . VAL A 1 127 ? -17.620 -6.518 37.330 1.00 87.62 127 VAL A N 1
ATOM 1016 C CA . VAL A 1 127 ? -18.455 -6.093 36.193 1.00 87.62 127 VAL A CA 1
ATOM 1017 C C . VAL A 1 127 ? -18.429 -7.164 35.103 1.00 87.62 127 VAL A C 1
ATOM 1019 O O . VAL A 1 127 ? -19.477 -7.608 34.632 1.00 87.62 127 VAL A O 1
ATOM 1022 N N . LEU A 1 128 ? -17.231 -7.640 34.751 1.00 87.25 128 LEU A N 1
ATOM 1023 C CA . LEU A 1 128 ? -17.025 -8.581 33.647 1.00 87.25 128 LEU A CA 1
ATOM 1024 C C . LEU A 1 128 ? -17.590 -9.981 33.948 1.00 87.25 128 LEU A C 1
ATOM 1026 O O . LEU A 1 128 ? -18.231 -10.585 33.091 1.00 87.25 128 LEU A O 1
ATOM 1030 N N . ARG A 1 129 ? -17.422 -10.494 35.175 1.00 82.31 129 ARG A N 1
ATOM 1031 C CA . ARG A 1 129 ? -17.882 -11.840 35.579 1.00 82.31 129 ARG A CA 1
ATOM 1032 C C . ARG A 1 129 ? -19.387 -12.036 35.454 1.00 82.31 129 ARG A C 1
ATOM 1034 O O . ARG A 1 129 ? -19.838 -13.152 35.230 1.00 82.31 129 ARG A O 1
ATOM 1041 N N . SER A 1 130 ? -20.168 -10.966 35.568 1.00 74.88 130 SER A N 1
ATOM 1042 C CA . SER A 1 130 ? -21.619 -11.040 35.363 1.00 74.88 130 SER A CA 1
ATOM 1043 C C . SER A 1 130 ? -22.009 -11.358 33.906 1.00 74.88 130 SER A C 1
ATOM 1045 O O . SER A 1 130 ? -23.159 -11.717 33.644 1.00 74.88 130 SER A O 1
ATOM 1047 N N . ARG A 1 131 ? -21.072 -11.195 32.956 1.00 76.25 131 ARG A N 1
ATOM 1048 C CA . ARG A 1 131 ? -21.275 -11.366 31.509 1.00 76.25 131 ARG A CA 1
ATOM 1049 C C . ARG A 1 131 ? -20.603 -12.612 30.934 1.00 76.25 131 ARG A C 1
ATOM 1051 O O . ARG A 1 131 ? -21.016 -13.071 29.877 1.00 76.25 131 ARG A O 1
ATOM 1058 N N . GLY A 1 132 ? -19.599 -13.168 31.609 1.00 77.38 132 GLY A N 1
ATOM 1059 C CA . GLY A 1 132 ? -18.880 -14.347 31.133 1.00 77.38 132 GLY A CA 1
ATOM 1060 C C . GLY A 1 132 ? -17.731 -14.771 32.046 1.00 77.38 132 GLY A C 1
ATOM 1061 O O . GLY A 1 132 ? -17.462 -14.151 33.076 1.00 77.38 132 GLY A O 1
ATOM 1062 N N . ASN A 1 133 ? -17.021 -15.826 31.649 1.00 82.06 133 ASN A N 1
ATOM 1063 C CA . ASN A 1 133 ? -15.845 -16.323 32.366 1.00 82.06 133 ASN A CA 1
ATOM 1064 C C . ASN A 1 133 ? -14.589 -15.527 31.987 1.00 82.06 133 ASN A C 1
ATOM 1066 O O . ASN A 1 133 ? -13.714 -16.028 31.286 1.00 82.06 133 ASN A O 1
ATOM 1070 N N . PHE A 1 134 ? -14.506 -14.284 32.463 1.00 88.75 134 PHE A N 1
ATOM 1071 C CA . PHE A 1 134 ? -13.309 -13.458 32.300 1.00 88.75 134 PHE A CA 1
ATOM 1072 C C . PHE A 1 134 ? -12.286 -13.729 33.404 1.00 88.75 134 PHE A C 1
ATOM 1074 O O . PHE A 1 134 ? -12.633 -13.835 34.588 1.00 88.75 134 PHE A O 1
ATOM 1081 N N . SER A 1 135 ? -11.014 -13.809 33.020 1.00 89.06 135 SER A N 1
ATOM 1082 C CA . SER A 1 135 ? -9.891 -14.042 33.930 1.00 89.06 135 SER A CA 1
ATOM 1083 C C . SER A 1 135 ? -8.965 -12.829 34.010 1.00 89.06 135 SER A C 1
ATOM 1085 O O . SER A 1 135 ? -8.867 -12.017 33.090 1.00 89.06 135 SER A O 1
ATOM 1087 N N . LYS A 1 136 ? -8.270 -12.687 35.144 1.00 91.31 136 LYS A N 1
ATOM 1088 C CA . LYS A 1 136 ? -7.227 -11.669 35.301 1.00 91.31 136 LYS A CA 1
ATOM 1089 C C . LYS A 1 136 ? -6.139 -11.896 34.252 1.00 91.31 136 LYS A C 1
ATOM 1091 O O . LYS A 1 136 ? -5.672 -13.020 34.087 1.00 91.31 136 LYS A O 1
ATOM 1096 N N . GLY A 1 137 ? -5.714 -10.828 33.589 1.00 89.75 137 GLY A N 1
ATOM 1097 C CA . GLY A 1 137 ? -4.700 -10.878 32.540 1.00 89.75 137 GLY A CA 1
ATOM 1098 C C . GLY A 1 137 ? -5.266 -11.043 31.128 1.00 89.75 137 GLY A C 1
ATOM 1099 O O . GLY A 1 137 ? -4.543 -10.763 30.173 1.00 89.75 137 GLY A O 1
ATOM 1100 N N . GLN A 1 138 ? -6.539 -11.430 30.974 1.00 92.12 138 GLN A N 1
ATOM 1101 C CA . GLN A 1 138 ? -7.179 -11.551 29.663 1.00 92.12 138 GLN A CA 1
ATOM 1102 C C . GLN A 1 138 ? -7.131 -10.219 28.907 1.00 92.12 138 GLN A C 1
ATOM 1104 O O . GLN A 1 138 ? -7.399 -9.170 29.491 1.00 92.12 138 GLN A O 1
ATOM 1109 N N . LEU A 1 139 ? -6.772 -10.266 27.625 1.00 93.88 139 LEU A N 1
ATOM 1110 C CA . LEU A 1 139 ? -6.711 -9.095 26.756 1.00 93.88 139 LEU A CA 1
ATOM 1111 C C . LEU A 1 139 ? -8.067 -8.871 26.097 1.00 93.88 139 LEU A C 1
ATOM 1113 O O . LEU A 1 139 ? -8.660 -9.825 25.598 1.00 93.88 139 LEU A O 1
ATOM 1117 N N . LEU A 1 140 ? -8.527 -7.623 26.118 1.00 92.88 140 LEU A N 1
ATOM 1118 C CA . LEU A 1 140 ? -9.758 -7.183 25.473 1.00 92.88 140 LEU A CA 1
ATOM 1119 C C . LEU A 1 140 ? -9.500 -5.919 24.654 1.00 92.88 140 LEU A C 1
ATOM 1121 O O . LEU A 1 140 ? -8.773 -5.027 25.092 1.00 92.88 140 LEU A O 1
ATOM 1125 N N . GLU A 1 141 ? -10.109 -5.807 23.485 1.00 94.12 141 GLU A N 1
ATOM 1126 C CA . GLU A 1 141 ? -10.124 -4.577 22.700 1.00 94.12 141 GLU A CA 1
ATOM 1127 C C . GLU A 1 141 ? -11.022 -3.509 23.347 1.00 94.12 141 GLU A C 1
ATOM 1129 O O . GLU A 1 141 ? -11.912 -3.787 24.154 1.00 94.12 141 GLU A O 1
ATOM 1134 N N . SER A 1 142 ? -10.821 -2.244 22.967 1.00 91.62 142 SER A N 1
ATOM 1135 C CA . SER A 1 142 ? -11.663 -1.131 23.441 1.00 91.62 142 SER A CA 1
ATOM 1136 C C . SER A 1 142 ? -13.153 -1.349 23.128 1.00 91.62 142 SER A C 1
ATOM 1138 O O . SER A 1 142 ? -14.024 -1.021 23.938 1.00 91.62 142 SER A O 1
ATOM 1140 N N . THR A 1 143 ? -13.434 -1.933 21.962 1.00 92.94 143 THR A N 1
ATOM 1141 C CA . THR A 1 143 ? -14.765 -2.327 21.479 1.00 92.94 143 THR A CA 1
ATOM 1142 C C . THR A 1 143 ? -15.388 -3.399 22.365 1.00 92.94 143 THR A C 1
ATOM 1144 O O . THR A 1 143 ? -16.492 -3.193 22.863 1.00 92.94 143 THR A O 1
ATOM 1147 N N . GLU A 1 144 ? -14.655 -4.473 22.659 1.00 92.19 144 GLU A N 1
ATOM 1148 C CA . GLU A 1 144 ? -15.117 -5.557 23.533 1.00 92.19 144 GLU A CA 1
ATOM 1149 C C . GLU A 1 144 ? -15.436 -5.042 24.940 1.00 92.19 144 GLU A C 1
ATOM 1151 O O . GLU A 1 144 ? -16.503 -5.321 25.484 1.00 92.19 144 GLU A O 1
ATOM 1156 N N . VAL A 1 145 ? -14.559 -4.216 25.526 1.00 92.62 145 VAL A N 1
ATOM 1157 C CA . VAL A 1 145 ? -14.818 -3.615 26.846 1.00 92.62 145 VAL A CA 1
ATOM 1158 C C . VAL A 1 145 ? -16.103 -2.783 26.820 1.00 92.62 145 VAL A C 1
ATOM 1160 O O . VAL A 1 145 ? -16.915 -2.867 27.742 1.00 92.62 145 VAL A O 1
ATOM 1163 N N . ARG A 1 146 ? -16.320 -1.996 25.760 1.00 93.44 146 ARG A N 1
ATOM 1164 C CA . ARG A 1 146 ? -17.529 -1.182 25.602 1.00 93.44 146 ARG A CA 1
ATOM 1165 C C . ARG A 1 146 ? -18.788 -2.036 25.498 1.00 93.44 146 ARG A C 1
ATOM 1167 O O . ARG A 1 146 ? -19.786 -1.692 26.131 1.00 93.44 146 ARG A O 1
ATOM 1174 N N . GLU A 1 147 ? -18.757 -3.107 24.718 1.00 93.00 147 GLU A N 1
ATOM 1175 C CA . GLU A 1 147 ? -19.885 -4.028 24.559 1.00 93.00 147 GLU A CA 1
ATOM 1176 C C . GLU A 1 147 ? -20.235 -4.693 25.890 1.00 93.00 147 GLU A C 1
ATOM 1178 O O . GLU A 1 147 ? -21.376 -4.597 26.340 1.00 93.00 147 GLU A O 1
ATOM 1183 N N . ILE A 1 148 ? -19.237 -5.227 26.598 1.00 92.62 148 ILE A N 1
ATOM 1184 C CA . ILE A 1 148 ? -19.437 -5.894 27.890 1.00 92.62 148 ILE A CA 1
ATOM 1185 C C . ILE A 1 148 ? -20.030 -4.930 28.931 1.00 92.62 148 ILE A C 1
ATOM 1187 O O . ILE A 1 148 ? -20.970 -5.286 29.646 1.00 92.62 148 ILE A O 1
ATOM 1191 N N . VAL A 1 149 ? -19.518 -3.696 29.011 1.00 92.75 149 VAL A N 1
ATOM 1192 C CA . VAL A 1 149 ? -20.047 -2.658 29.918 1.00 92.75 149 VAL A CA 1
ATOM 1193 C C . VAL A 1 149 ? -21.466 -2.247 29.519 1.00 92.75 149 VAL A C 1
ATOM 1195 O O . VAL A 1 149 ? -22.322 -2.049 30.379 1.00 92.75 149 VAL A O 1
ATOM 1198 N N . THR A 1 150 ? -21.748 -2.145 28.222 1.00 91.94 150 THR A N 1
ATOM 1199 C CA . THR A 1 150 ? -23.087 -1.799 27.727 1.00 91.94 150 THR A CA 1
ATOM 1200 C C . THR A 1 150 ? -24.105 -2.877 28.075 1.00 91.94 150 THR A C 1
ATOM 1202 O O . THR A 1 150 ? -25.195 -2.572 28.562 1.00 91.94 150 THR A O 1
ATOM 1205 N N . ASP A 1 151 ? -23.733 -4.137 27.887 1.00 91.50 151 ASP A N 1
ATOM 1206 C CA . ASP A 1 151 ? -24.578 -5.281 28.205 1.00 91.50 151 ASP A CA 1
ATOM 1207 C C . ASP A 1 151 ? -24.784 -5.446 29.711 1.00 91.50 151 ASP A C 1
ATOM 1209 O O . ASP A 1 151 ? -25.867 -5.855 30.145 1.00 91.50 151 ASP A O 1
ATOM 1213 N N . TYR A 1 152 ? -23.780 -5.092 30.522 1.00 92.38 152 TYR A N 1
ATOM 1214 C CA . TYR A 1 152 ? -23.920 -4.986 31.974 1.00 92.38 152 TYR A CA 1
ATOM 1215 C C . TYR A 1 152 ? -25.042 -4.014 32.341 1.00 92.38 152 TYR A C 1
ATOM 1217 O O . TYR A 1 152 ? -26.038 -4.411 32.943 1.00 92.38 152 TYR A O 1
ATOM 1225 N N . VAL A 1 153 ? -24.919 -2.761 31.897 1.00 91.88 153 VAL A N 1
ATOM 1226 C CA . VAL A 1 153 ? -25.861 -1.681 32.221 1.00 91.88 153 VAL A CA 1
ATOM 1227 C C . VAL A 1 153 ? -27.281 -1.999 31.756 1.00 91.88 153 VAL A C 1
ATOM 1229 O O . VAL A 1 153 ? -28.239 -1.701 32.466 1.00 91.88 153 VAL A O 1
ATOM 1232 N N . LYS A 1 154 ? -27.434 -2.614 30.577 1.00 90.69 154 LYS A N 1
ATOM 1233 C CA . LYS A 1 154 ? -28.750 -2.993 30.048 1.00 90.69 154 LYS A CA 1
ATOM 1234 C C . LYS A 1 154 ? -29.429 -4.080 30.881 1.00 90.69 154 LYS A C 1
ATOM 1236 O O . LYS A 1 154 ? -30.619 -3.960 31.141 1.00 90.69 154 LYS A O 1
ATOM 1241 N N . LYS A 1 155 ? -28.704 -5.127 31.292 1.00 89.12 155 LYS A N 1
ATOM 1242 C CA . LYS A 1 155 ? -29.306 -6.261 32.023 1.00 89.12 155 LYS A CA 1
ATOM 1243 C C . LYS A 1 155 ? -29.590 -5.948 33.485 1.00 89.12 155 LYS A C 1
ATOM 1245 O O . LYS A 1 155 ? -30.575 -6.443 34.007 1.00 89.12 155 LYS A O 1
ATOM 1250 N N . GLU A 1 156 ? -28.745 -5.140 34.121 1.00 91.31 156 GLU A N 1
ATOM 1251 C CA . GLU A 1 156 ? -28.994 -4.654 35.485 1.00 91.31 156 GLU A CA 1
ATOM 1252 C C . GLU A 1 156 ? -29.996 -3.477 35.504 1.00 91.31 156 GLU A C 1
ATOM 1254 O O . GLU A 1 156 ? -30.214 -2.864 36.543 1.00 91.31 156 GLU A O 1
ATOM 1259 N N . GLU A 1 157 ? -30.584 -3.133 34.347 1.00 90.94 157 GLU A N 1
ATOM 1260 C CA . GLU A 1 157 ? -31.569 -2.056 34.169 1.00 90.94 157 GLU A CA 1
ATOM 1261 C C . GLU A 1 157 ? -31.092 -0.685 34.693 1.00 90.94 157 GLU A C 1
ATOM 1263 O O . GLU A 1 157 ? -31.872 0.153 35.135 1.00 90.94 157 GLU A O 1
ATOM 1268 N N . LEU A 1 158 ? -29.787 -0.418 34.589 1.00 90.88 158 LEU A N 1
ATOM 1269 C CA . LEU A 1 158 ? -29.144 0.792 35.118 1.00 90.88 158 LEU A CA 1
ATOM 1270 C C . LEU A 1 158 ? -29.194 1.989 34.157 1.00 90.88 158 LEU A C 1
ATOM 1272 O O . LEU A 1 158 ? -28.710 3.074 34.475 1.00 90.88 158 LEU A O 1
ATOM 1276 N N . HIS A 1 159 ? -29.751 1.815 32.962 1.00 90.50 159 HIS A N 1
ATOM 1277 C CA . HIS A 1 159 ? -29.892 2.891 31.987 1.00 90.50 159 HIS A CA 1
ATOM 1278 C C . HIS A 1 159 ? -30.990 3.888 32.407 1.00 90.50 159 HIS A C 1
ATOM 1280 O O . HIS A 1 159 ? -32.115 3.508 32.713 1.00 90.50 159 HIS A O 1
ATOM 1286 N N . CYS A 1 160 ? -30.681 5.183 32.381 1.00 85.62 160 CYS A N 1
ATOM 1287 C CA . CYS A 1 160 ? -31.612 6.268 32.686 1.00 85.62 160 CYS A CA 1
ATOM 1288 C C . CYS A 1 160 ? -31.578 7.310 31.557 1.00 85.62 160 CYS A C 1
ATOM 1290 O O . CYS A 1 160 ? -30.925 8.352 31.633 1.00 85.62 160 CYS A O 1
ATOM 1292 N N . GLY A 1 161 ? -32.244 7.002 30.441 1.00 82.81 161 GLY A N 1
ATOM 1293 C CA . GLY A 1 161 ? -32.257 7.864 29.257 1.00 82.81 161 GLY A CA 1
ATOM 1294 C C . GLY A 1 161 ? -30.857 8.071 28.666 1.00 82.81 161 GLY A C 1
ATOM 1295 O O . GLY A 1 161 ? -30.344 7.203 27.965 1.00 82.81 161 GLY A O 1
ATOM 1296 N N . LYS A 1 162 ? -30.249 9.238 28.924 1.00 84.75 162 LYS A N 1
ATOM 1297 C CA . LYS A 1 162 ? -28.894 9.592 28.450 1.00 84.75 162 LYS A CA 1
ATOM 1298 C C . LYS A 1 162 ? -27.782 9.296 29.464 1.00 84.75 162 LYS A C 1
ATOM 1300 O O . LYS A 1 162 ? -26.612 9.387 29.095 1.00 84.75 162 LYS A O 1
ATOM 1305 N N . SER A 1 163 ? -28.125 8.954 30.704 1.00 90.75 163 SER A N 1
ATOM 1306 C CA . SER A 1 163 ? -27.177 8.630 31.772 1.00 90.75 163 SER A CA 1
ATOM 1307 C C . SER A 1 163 ? -27.325 7.181 32.236 1.00 90.75 163 SER A C 1
ATOM 1309 O O . SER A 1 163 ? -28.252 6.465 31.852 1.00 90.75 163 SER A O 1
ATOM 1311 N N . VAL A 1 164 ? -26.371 6.735 33.043 1.00 93.44 164 VAL A N 1
ATOM 1312 C CA . VAL A 1 164 ? -26.311 5.413 33.659 1.00 93.44 164 VAL A CA 1
ATOM 1313 C C . VAL A 1 164 ? -26.267 5.598 35.166 1.00 93.44 164 VAL A C 1
ATOM 1315 O O . VAL A 1 164 ? -25.406 6.316 35.673 1.00 93.44 164 VAL A O 1
ATOM 1318 N N . LYS A 1 165 ? -27.186 4.955 35.882 1.00 93.69 165 LYS A N 1
ATOM 1319 C CA . LYS A 1 165 ? -27.184 4.894 37.342 1.00 93.69 165 LYS A CA 1
ATOM 1320 C C . LYS A 1 165 ? -26.041 4.000 37.815 1.00 93.69 165 LYS A C 1
ATOM 1322 O O . LYS A 1 165 ? -25.856 2.900 37.298 1.00 93.69 165 LYS A O 1
ATOM 1327 N N . LEU A 1 166 ? -25.281 4.461 38.801 1.00 92.38 166 LEU A N 1
ATOM 1328 C CA . LEU A 1 166 ? -24.179 3.690 39.363 1.00 92.38 166 LEU A CA 1
ATOM 1329 C C . LEU A 1 166 ? -24.699 2.783 40.476 1.00 92.38 166 LEU A C 1
ATOM 1331 O O . LEU A 1 166 ? -25.149 3.244 41.523 1.00 92.38 166 LEU A O 1
ATOM 1335 N N . ASP A 1 167 ? -24.648 1.478 40.233 1.00 92.19 167 ASP A N 1
ATOM 1336 C CA . ASP A 1 167 ? -24.845 0.472 41.270 1.00 92.19 167 ASP A CA 1
ATOM 1337 C C . ASP A 1 167 ? -23.577 0.358 42.149 1.00 92.19 167 ASP A C 1
ATOM 1339 O O . ASP A 1 167 ? -22.534 0.935 41.822 1.00 92.19 167 ASP A O 1
ATOM 1343 N N . PRO A 1 168 ? -23.615 -0.378 43.276 1.00 91.06 168 PRO A N 1
ATOM 1344 C CA . PRO A 1 168 ? -22.453 -0.500 44.157 1.00 91.06 168 PRO A CA 1
ATOM 1345 C C . PRO A 1 168 ? -21.197 -1.030 43.450 1.00 91.06 168 PRO A C 1
ATOM 1347 O O . PRO A 1 168 ? -20.084 -0.636 43.799 1.00 91.06 168 PRO A O 1
ATOM 1350 N N . ILE A 1 169 ? -21.367 -1.887 42.437 1.00 91.25 169 ILE A N 1
ATOM 1351 C CA . ILE A 1 169 ? -20.262 -2.480 41.681 1.00 91.25 169 ILE A CA 1
ATOM 1352 C C . ILE A 1 169 ? -19.620 -1.425 40.772 1.00 91.25 169 ILE A C 1
ATOM 1354 O O . ILE A 1 169 ? -18.416 -1.182 40.866 1.00 91.25 169 ILE A O 1
ATOM 1358 N N . LEU A 1 170 ? -20.399 -0.745 39.928 1.00 91.31 170 LEU A N 1
ATOM 1359 C CA . LEU A 1 170 ? -19.903 0.314 39.052 1.00 91.31 170 LEU A CA 1
ATOM 1360 C C 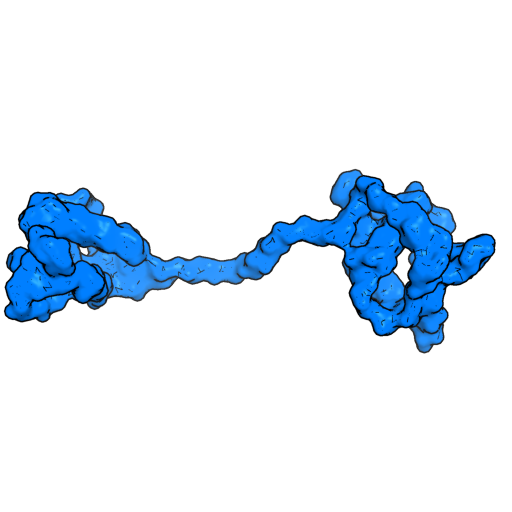. LEU A 1 170 ? -19.359 1.494 39.855 1.00 91.31 170 LEU A C 1
ATOM 1362 O O . LEU A 1 170 ? -18.316 2.031 39.483 1.00 91.31 170 LEU A O 1
ATOM 1366 N N . ALA A 1 171 ? -19.990 1.876 40.967 1.00 91.38 171 ALA A N 1
ATOM 1367 C CA . ALA A 1 171 ? -19.478 2.915 41.858 1.00 91.38 171 ALA A CA 1
ATOM 1368 C C . ALA A 1 171 ? -18.100 2.533 42.425 1.00 91.38 171 ALA A C 1
ATOM 1370 O O . ALA A 1 171 ? -17.170 3.344 42.405 1.00 91.38 171 ALA A O 1
ATOM 1371 N N . GLN A 1 172 ? -17.918 1.274 42.841 1.00 90.31 172 GLN A N 1
ATOM 1372 C CA . GLN A 1 172 ? -16.633 0.770 43.330 1.00 90.31 172 GLN A CA 1
ATOM 1373 C C . GLN A 1 172 ? -15.547 0.787 42.243 1.00 90.31 172 GLN A C 1
ATOM 1375 O O . GLN A 1 172 ? -14.420 1.225 42.503 1.00 90.31 172 GLN A O 1
ATOM 1380 N N . VAL A 1 173 ? -15.868 0.330 41.028 1.00 91.06 173 VAL A N 1
ATOM 1381 C CA . VAL A 1 173 ? -14.908 0.287 39.913 1.00 91.06 173 VAL A CA 1
ATOM 1382 C C . VAL A 1 173 ? -14.544 1.698 39.450 1.00 91.06 173 VAL A C 1
ATOM 1384 O O . VAL A 1 173 ? -13.365 2.045 39.345 1.00 91.06 173 VAL A O 1
ATOM 1387 N N . THR A 1 174 ? -15.545 2.537 39.197 1.00 90.88 174 THR A N 1
ATOM 1388 C CA . THR A 1 174 ? -15.349 3.877 38.625 1.00 90.88 174 THR A CA 1
ATOM 1389 C C . THR A 1 174 ? -14.836 4.895 39.642 1.00 90.88 174 THR A C 1
ATOM 1391 O O . THR A 1 174 ? -14.162 5.852 39.249 1.00 90.88 174 THR A O 1
ATOM 1394 N N . ARG A 1 175 ? -15.092 4.672 40.942 1.00 88.31 175 ARG A N 1
ATOM 1395 C CA . ARG A 1 175 ? -14.865 5.626 42.043 1.00 88.31 175 ARG A CA 1
ATOM 1396 C C . ARG A 1 175 ? -15.529 6.985 41.800 1.00 88.31 175 ARG A C 1
ATOM 1398 O O . ARG A 1 175 ? -14.962 8.024 42.139 1.00 88.31 175 ARG A O 1
ATOM 1405 N N . ILE A 1 176 ? -16.689 6.977 41.153 1.00 88.44 176 ILE A N 1
ATOM 1406 C CA . ILE A 1 176 ? -17.529 8.160 40.986 1.00 88.44 176 ILE A CA 1
ATOM 1407 C C . ILE A 1 176 ? -18.415 8.277 42.232 1.00 88.44 176 ILE A C 1
ATOM 1409 O O . ILE A 1 176 ? -19.027 7.297 42.645 1.00 88.44 176 ILE A O 1
ATOM 1413 N N . ASN A 1 177 ? -18.457 9.469 42.832 1.00 82.62 177 ASN A N 1
ATOM 1414 C CA . ASN A 1 177 ? -19.237 9.746 44.047 1.00 82.62 177 ASN A CA 1
ATOM 1415 C C . ASN A 1 177 ? -20.677 10.211 43.751 1.00 82.62 177 ASN A C 1
ATOM 1417 O O . ASN A 1 177 ? -21.432 10.494 44.675 1.00 82.62 177 ASN A O 1
ATOM 1421 N N . GLU A 1 178 ? -21.037 10.340 42.476 1.00 87.69 178 GLU A N 1
ATOM 1422 C CA . GLU A 1 178 ? -22.371 10.726 42.010 1.00 87.69 178 GLU A CA 1
ATOM 1423 C C . GLU A 1 178 ? -23.271 9.495 41.825 1.00 87.69 178 GLU A C 1
ATOM 1425 O O . GLU A 1 178 ? -22.788 8.378 41.660 1.00 87.69 178 GLU A O 1
ATOM 1430 N N . GLU A 1 179 ? -24.592 9.689 41.815 1.00 87.56 179 GLU A N 1
ATOM 1431 C CA . GLU A 1 179 ? -25.559 8.592 41.635 1.00 87.56 179 GLU A CA 1
ATOM 1432 C C . GLU A 1 179 ? -25.683 8.120 40.177 1.00 87.56 179 GLU A C 1
ATOM 1434 O O . GLU A 1 179 ? -26.166 7.018 39.906 1.00 87.56 179 GLU A O 1
ATOM 1439 N N . SER A 1 180 ? -25.266 8.948 39.217 1.00 91.44 180 SER A N 1
ATOM 1440 C CA . SER A 1 180 ? -25.314 8.622 37.794 1.00 91.44 180 SER A CA 1
ATOM 1441 C C . SER A 1 180 ? -24.157 9.256 37.034 1.00 91.44 180 SER A C 1
ATOM 1443 O O . SER A 1 180 ? -23.570 10.230 37.491 1.00 91.44 180 SER A O 1
ATOM 1445 N N . THR A 1 181 ? -23.829 8.708 35.870 1.00 93.69 181 THR A N 1
ATOM 1446 C CA . THR A 1 181 ? -22.781 9.227 34.985 1.00 93.69 181 THR A CA 1
ATOM 1447 C C . THR A 1 181 ? -23.172 9.040 33.519 1.00 93.69 181 THR A C 1
ATOM 1449 O O . THR A 1 181 ? -24.089 8.279 33.211 1.00 93.69 181 THR A O 1
ATOM 1452 N N . ASP A 1 182 ? -22.518 9.731 32.588 1.00 93.94 182 ASP A N 1
ATOM 1453 C CA . ASP A 1 182 ? -22.724 9.493 31.160 1.00 93.94 182 ASP A CA 1
ATOM 1454 C C . ASP A 1 182 ? -21.953 8.255 30.668 1.00 93.94 182 ASP A C 1
ATOM 1456 O O . ASP A 1 182 ? -20.980 7.795 31.271 1.00 93.94 182 ASP A O 1
ATOM 1460 N N . TRP A 1 183 ? -22.383 7.717 29.527 1.00 92.25 183 TRP A N 1
ATOM 1461 C CA . TRP A 1 183 ? -21.805 6.512 28.934 1.00 92.25 183 TRP A CA 1
ATOM 1462 C C . TRP A 1 183 ? -20.306 6.617 28.642 1.00 92.25 183 TRP A C 1
ATOM 1464 O O . TRP A 1 183 ? -19.576 5.648 28.850 1.00 92.25 183 TRP A O 1
ATOM 1474 N N . ASN A 1 184 ? -19.832 7.768 28.158 1.00 92.62 184 ASN A N 1
ATOM 1475 C CA . ASN A 1 184 ? -18.425 7.921 27.798 1.00 92.62 184 ASN A CA 1
ATOM 1476 C C . ASN A 1 184 ? -17.558 7.942 29.056 1.00 92.62 184 ASN A C 1
ATOM 1478 O O . ASN A 1 184 ? -16.556 7.228 29.113 1.00 92.62 184 ASN A O 1
ATOM 1482 N N . THR A 1 185 ? -17.971 8.695 30.077 1.00 92.88 185 THR A N 1
ATOM 1483 C CA . THR A 1 185 ? -17.280 8.732 31.370 1.00 92.88 185 THR A CA 1
ATOM 1484 C C . THR A 1 185 ? -17.250 7.352 32.022 1.00 92.88 185 THR A C 1
ATOM 1486 O O . THR A 1 185 ? -16.192 6.924 32.487 1.00 92.88 185 THR A O 1
ATOM 1489 N N . LEU A 1 186 ? -18.363 6.611 31.994 1.00 93.62 186 LEU A N 1
ATOM 1490 C CA . LEU A 1 186 ? -18.427 5.241 32.506 1.00 93.62 186 LEU A CA 1
ATOM 1491 C C . LEU A 1 186 ? -17.381 4.333 31.845 1.00 93.62 186 LEU A C 1
ATOM 1493 O O . LEU A 1 186 ? -16.564 3.722 32.538 1.00 93.62 186 LEU A O 1
ATOM 1497 N N . ILE A 1 187 ? -17.380 4.270 30.510 1.00 93.44 187 ILE A N 1
ATOM 1498 C CA . ILE A 1 187 ? -16.482 3.396 29.742 1.00 93.44 187 ILE A CA 1
ATOM 1499 C C . ILE A 1 187 ? -15.020 3.782 29.987 1.00 93.44 187 ILE A C 1
ATOM 1501 O O . ILE A 1 187 ? -14.200 2.914 30.285 1.00 93.44 187 ILE A O 1
ATOM 1505 N N . GLN A 1 188 ? -14.694 5.078 29.938 1.00 93.62 188 GLN A N 1
ATOM 1506 C CA . GLN A 1 188 ? -13.333 5.560 30.187 1.00 93.62 188 GLN A CA 1
ATOM 1507 C C . GLN A 1 188 ? -12.855 5.221 31.600 1.00 93.62 188 GLN A C 1
ATOM 1509 O O . GLN A 1 188 ? -11.706 4.818 31.787 1.00 93.62 188 GLN A O 1
ATOM 1514 N N . LYS A 1 189 ? -13.723 5.352 32.612 1.00 93.75 189 LYS A N 1
ATOM 1515 C CA . LYS A 1 189 ? -13.372 5.010 33.995 1.00 93.75 189 LYS A CA 1
ATOM 1516 C C . LYS A 1 189 ? -13.147 3.515 34.165 1.00 93.75 189 LYS A C 1
ATOM 1518 O O . LYS A 1 189 ? -12.160 3.152 34.801 1.00 93.75 189 LYS A O 1
ATOM 1523 N N . VAL A 1 190 ? -13.978 2.662 33.566 1.00 93.62 190 VAL A N 1
ATOM 1524 C CA . VAL A 1 190 ? -13.763 1.205 33.573 1.00 93.62 190 VAL A CA 1
ATOM 1525 C C . VAL A 1 190 ? -12.446 0.843 32.877 1.00 93.62 190 VAL A C 1
ATOM 1527 O O . VAL A 1 190 ? -11.605 0.180 33.482 1.00 93.62 190 VAL A O 1
ATOM 1530 N N . GLN A 1 191 ? -12.200 1.357 31.668 1.00 93.69 191 GLN A N 1
ATOM 1531 C CA . GLN A 1 191 ? -10.948 1.139 30.931 1.00 93.69 191 GLN A CA 1
ATOM 1532 C C . GLN A 1 191 ? -9.720 1.638 31.710 1.00 93.69 191 GLN A C 1
ATOM 1534 O O . GLN A 1 191 ? -8.688 0.974 31.718 1.00 93.69 191 GLN A O 1
ATOM 1539 N N . SER A 1 192 ? -9.832 2.754 32.443 1.00 94.06 192 SER A N 1
ATOM 1540 C CA . SER A 1 192 ? -8.743 3.289 33.281 1.00 94.06 192 SER A CA 1
ATOM 1541 C C . SER A 1 192 ? -8.351 2.382 34.454 1.00 94.06 192 SER A C 1
ATOM 1543 O O . SER A 1 192 ? -7.283 2.558 35.041 1.00 94.06 192 SER A O 1
ATOM 1545 N N . LYS A 1 193 ? -9.216 1.432 34.832 1.00 93.69 193 LYS A N 1
ATOM 1546 C CA . LYS A 1 193 ? -8.922 0.412 35.847 1.00 93.69 193 LYS A CA 1
ATOM 1547 C C . LYS A 1 193 ? -8.295 -0.845 35.257 1.00 93.69 193 LYS A C 1
ATOM 1549 O O . LYS A 1 193 ? -7.827 -1.682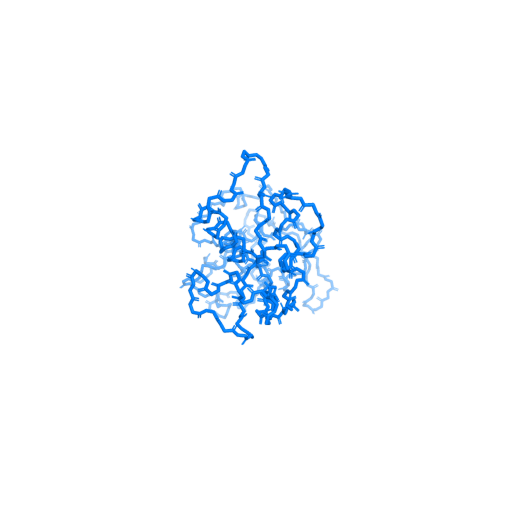 36.026 1.00 93.69 193 LYS A O 1
ATOM 1554 N N . MET A 1 194 ? -8.259 -0.976 33.935 1.00 94.19 194 MET A N 1
ATOM 1555 C CA . MET A 1 194 ? -7.578 -2.048 33.213 1.00 94.19 194 MET A CA 1
ATOM 1556 C C . MET A 1 194 ? -6.133 -1.648 32.887 1.00 94.19 194 MET A C 1
ATOM 1558 O O . MET A 1 194 ? -5.767 -0.474 32.953 1.00 94.19 194 MET A O 1
ATOM 1562 N N . THR A 1 195 ? -5.293 -2.617 32.525 1.00 94.38 195 THR A N 1
ATOM 1563 C CA . THR A 1 195 ? -3.899 -2.349 32.145 1.00 94.38 195 THR A CA 1
ATOM 1564 C C . THR A 1 195 ? -3.776 -2.247 30.628 1.00 94.38 195 THR A C 1
ATOM 1566 O O . THR A 1 195 ? -3.870 -3.250 29.921 1.00 94.38 195 THR A O 1
ATOM 1569 N N . LYS A 1 196 ? -3.553 -1.031 30.121 1.00 93.00 196 LYS A N 1
ATOM 1570 C CA . LYS A 1 196 ? -3.306 -0.777 28.695 1.00 93.00 196 LYS A CA 1
ATOM 1571 C C . LYS A 1 196 ? -2.032 -1.499 28.239 1.00 93.00 196 LYS A C 1
ATOM 1573 O O . LYS A 1 196 ? -0.973 -1.322 28.837 1.00 93.00 196 LYS A O 1
ATOM 1578 N N . THR A 1 197 ? -2.166 -2.328 27.212 1.00 89.12 197 THR A N 1
ATOM 1579 C CA . THR A 1 197 ? -1.157 -3.267 26.709 1.00 89.12 197 THR A CA 1
ATOM 1580 C C . THR A 1 197 ? -1.084 -3.162 25.186 1.00 89.12 197 THR A C 1
ATOM 1582 O O . THR A 1 197 ? -2.083 -2.859 24.541 1.00 89.12 197 THR A O 1
ATOM 1585 N N . PHE A 1 198 ? 0.089 -3.410 24.609 1.00 89.38 198 PHE A N 1
ATOM 1586 C CA . PHE A 1 198 ? 0.315 -3.367 23.166 1.00 89.38 198 PHE A CA 1
ATOM 1587 C C . PHE A 1 198 ? 0.910 -4.700 22.714 1.00 89.38 198 PHE A C 1
ATOM 1589 O O . PHE A 1 198 ? 1.825 -5.197 23.376 1.00 89.38 198 PHE A O 1
ATOM 1596 N N . VAL A 1 199 ? 0.382 -5.268 21.629 1.00 76.75 199 VAL A N 1
ATOM 1597 C CA . VAL A 1 199 ? 0.840 -6.535 21.027 1.00 76.75 199 VAL A CA 1
ATOM 1598 C C . VAL A 1 199 ? 1.189 -6.313 19.565 1.00 76.75 199 VAL A C 1
ATOM 1600 O O . VAL A 1 199 ? 0.440 -5.563 18.898 1.00 76.75 199 VAL A O 1
#

Foldseek 3Di:
DQVLQVLLLLLLVQFVCPDDFDWQVCSCVPRSQQFRFPVDHDDLCPDPQVDSVSVQVVQCPDPQHHQFDWDCPDDRGITGGDGDCVGPCNVPRDDDRTDRDDPPPVPPVPDPDKAKWWFDDPLLCVQQVVPHPDDGRDTDHLVRLLVSNVVSQVVVVQDDPQKGADDPSLCSQQVDPDRIGGSVSSSVSNSVSTDIDID

InterPro domains:
  IPR036885 SWIB/MDM2 domain superfamily [SSF47592] (107-193)
  IPR039757 Eukaryotic translation initiation factor 2D [PTHR12217] (1-197)
  IPR057429 eIF2D, winged helix domain [PF25304] (2-83)
  IPR058886 eIF2D, SWIB domain [PF26291] (118-193)

Sequence (199 aa):
MDDLLYRCFLAALKFRLDKVPMDVGQFYSQCLLACVPKTRRLDMKKTKYKKFGVFLEEVNKGEDGPIVHIRKVGKGADMIEEVVKTHPAWKSFTVTDEVIKDEEEESTKCGPKIHEYYSVTDAVLPVLRSRGNFSKGQLLESTEVREIVTDYVKKEELHCGKSVKLDPILAQVTRINEESTDWNTLIQKVQSKMTKTFV

pLDDT: mean 86.9, std 9.68, range [43.25, 94.44]

Radius of gyration: 33.11 Å; chains: 1; bounding box: 62×30×86 Å

Secondary structure (DSSP, 8-state):
-HHHHHHHHHHHHHHT--SSSEEHHHIIIIIIGGGS-TT----GGGSSSSSHHHHHHHHHTSTT--SEEEEEEETTEEEEEEE-TTSHHHHS---SS---S------------PPEEEE--TTTHHHHHTTS---TT-EE-HHHHHHHHHHHHHHTT-EETTEEE--HHHHHHH---SSEEEHHHHHHHHHHTSEEEE-